Protein 4QFT (pdb70)

Nearest PDB structures (foldseek):
  4qft-assembly1_A  TM=1.006E+00  e=2.195E-35  Homo sapiens
  4d10-assembly1_N  TM=9.618E-01  e=7.820E-30  Homo sapiens
  4wsn-assembly2_N  TM=9.594E-01  e=2.554E-29  Homo sapiens
  4r14-assembly1_B  TM=7.679E-01  e=9.050E-25  Homo sapiens
  6yam-assembly1_q  TM=8.499E-01  e=1.300E-12  Oryctolagus cuniculus

Sequence (171 aa):
SVSVALHPLVIILNIISDHWIRRMMRSQEGRPVQVIIGALIGKQEGRNIEVMNSFELLSHTVEEKIIIDKEYYYTKEEEQFKQVFKELEFFLGWYTTGGPPDPSDIHVHKQVCEIIEESPLFLKLNPMTKHTDLLPPVSSVFESVIDIINGEATMLFAELTYTLATEEAERIGVDHHVARMTA

CATH classification: 3.40.140.10

Secondary structure (DSSP, 8-state):
--EEEE-HHHHHHHHHHHHHHHHHHTS----EEEEEEEEETTEEEEEEEEE--EEEETTEEEE-HHHHHHHHHHHHHH-TT-EEEEEEEESSS--HHHHHHHHHHTTTSSS-EEEEE-TT-SS-S--EEEEEEEEEESSSSEEEEEEEE--EEPP--TTS--HHHHHHHH-

InterPro domains:
  IPR000555 JAB1/MPN/MOV34 metalloenzyme domain [PF01398] (39-147)
  IPR000555 JAB1/MPN/MOV34 metalloenzyme domain [SM00232] (40-173)
  IPR024969 EIF3F/CSN6-like, C-terminal [PF13012] (194-307)
  IPR033859 COP9 signalosome subunit 6 [cd08063] (39-321)
  IPR037518 MPN domain [PS50249] (41-174)

GO terms:
  GO:0008180 COP9 signalosome (C, IDA)
  GO:0000338 protein deneddylation (P, IDA)
  GO:0005634 nucleus (C, EXP)
  GO:0005737 cytoplasm (C, EXP)
  GO:0005515 protein binding (F, IPI)
  GO:0005654 nucleoplasm (C, TAS)
  GO:0005829 cytosol (C, TAS)
  GO:0005654 nucleoplasm (C, IDA)
  GO:0005634 nucleus (C, IDA)
  GO:0005737 cytoplasm (C, IDA)

Organism: Homo sapiens (NCBI:txid9606)

Radius of gyration: 16.48 Å; Cα contacts (8 Å, |Δi|>4): 295; chains: 1; bounding box: 39×43×45 Å

B-factor: mean 26.68, std 13.77, range [12.11, 99.96]

Foldseek 3Di:
DAAEAEAPQALVAQLVQQVVVCVVVVHGDKFKWWWKFDDDDRYTYTYHIDGFDWDQDPNATGTDVVRVVVVVVVVCVPVVHMDTAAMEMEDDDDDVSNVVHRVVVCVVPPFHKYKYAYNPDDDDPGRIWIWTWDFDDDPHDTDIDTDTDDYHHDDDDPPDCGDVNVVVPPD

Solvent-accessible surface area: 10711 Å² total; per-residue (Å²): 95,35,68,5,24,0,12,19,71,0,20,94,40,0,42,67,27,12,65,152,49,95,86,128,78,70,145,86,23,79,4,9,0,0,0,5,0,78,83,117,67,163,72,13,61,0,41,33,10,18,79,15,80,39,88,98,80,153,156,109,32,63,3,28,51,135,77,0,108,80,49,34,112,118,33,83,122,106,94,173,135,28,72,18,7,0,0,2,0,7,26,32,114,43,58,114,47,2,26,59,0,0,104,22,1,48,130,38,28,148,104,2,4,0,0,10,7,47,34,120,35,198,147,68,142,69,38,8,34,0,14,40,32,54,97,66,124,157,143,70,127,48,68,28,82,35,36,117,23,122,48,86,98,14,133,55,139,97,150,110,129,17,60,106,72,78,59,153,154,108,129

Structure (mmCIF, N/CA/C/O backbone):
data_4QFT
#
_entry.id   4QFT
#
_cell.length_a   96.838
_cell.length_b   96.838
_cell.length_c   48.333
_cell.angle_alpha   90.00
_cell.angle_beta   90.00
_cell.angle_gamma   120.00
#
_symmetry.space_group_name_H-M   'P 31 2 1'
#
loop_
_entity.id
_entity.type
_entity.pdbx_description
1 polymer 'COP9 signalosome complex subunit 6'
2 water water
#
loop_
_atom_site.group_PDB
_atom_site.id
_atom_site.type_symbol
_atom_site.label_atom_id
_atom_site.label_alt_id
_atom_site.label_comp_id
_atom_site.label_asym_id
_atom_site.label_entity_id
_atom_site.label_seq_id
_atom_site.pdbx_PDB_ins_code
_atom_site.Cartn_x
_atom_site.Cartn_y
_atom_site.Cartn_z
_atom_site.occupancy
_atom_site.B_iso_or_equiv
_atom_site.auth_seq_id
_atom_site.auth_comp_id
_atom_site.auth_asym_id
_atom_site.auth_atom_id
_atom_site.pdbx_PDB_model_num
ATOM 1 N N . SER A 1 13 ? -7.537 57.279 0.656 1.00 65.93 38 SER A N 1
ATOM 2 C CA . SER A 1 13 ? -6.230 57.462 -0.034 1.00 66.25 38 SER A CA 1
ATOM 3 C C . SER A 1 13 ? -6.410 58.011 -1.450 1.00 61.13 38 SER A C 1
ATOM 4 O O . SER A 1 13 ? -7.001 57.368 -2.325 1.00 66.89 38 SER A O 1
ATOM 7 N N . VAL A 1 14 ? -5.898 59.216 -1.648 1.00 54.96 39 VAL A N 1
ATOM 8 C CA . VAL A 1 14 ? -5.910 59.889 -2.938 1.00 46.16 39 VAL A CA 1
ATOM 9 C C . VAL A 1 14 ? -4.571 60.605 -3.105 1.00 40.72 39 VAL A C 1
ATOM 10 O O . VAL A 1 14 ? -3.869 60.829 -2.117 1.00 43.12 39 VAL A O 1
ATOM 14 N N . SER A 1 15 ? -4.208 60.926 -4.347 1.00 37.66 40 SER A N 1
ATOM 15 C CA . SER A 1 15 ? -3.085 61.826 -4.621 1.00 32.49 40 SER A CA 1
ATOM 16 C C . SER A 1 15 ? -3.643 63.204 -4.894 1.00 26.42 40 SER A C 1
ATOM 17 O O . SER A 1 15 ? -4.688 63.336 -5.535 1.00 32.15 40 SER A O 1
ATOM 20 N N . VAL A 1 16 ? -2.960 64.229 -4.401 1.00 21.65 41 VAL A N 1
ATOM 21 C CA . VAL A 1 16 ? -3.456 65.584 -4.527 1.00 18.47 41 VAL A CA 1
ATOM 22 C C . VAL A 1 16 ? -2.401 66.489 -5.148 1.00 20.95 41 VAL A C 1
ATOM 23 O O . VAL A 1 16 ? -1.274 66.579 -4.639 1.00 22.71 41 VAL A O 1
ATOM 27 N N . ALA A 1 17 ? -2.770 67.148 -6.250 1.00 18.64 42 ALA A N 1
ATOM 28 C CA . ALA A 1 17 ? -1.939 68.191 -6.846 1.00 18.92 42 ALA A CA 1
ATOM 29 C C . ALA A 1 17 ? -2.654 69.517 -6.674 1.00 16.92 42 ALA A C 1
ATOM 30 O O . ALA A 1 17 ? -3.841 69.615 -6.970 1.00 23.07 42 ALA A O 1
ATOM 32 N N . LEU A 1 18 ? -1.927 70.514 -6.179 1.00 17.33 43 LEU A N 1
ATOM 33 C CA . LEU A 1 18 ? -2.461 71.860 -5.920 1.00 15.99 43 LEU A CA 1
ATOM 34 C C . LEU A 1 18 ? -1.889 72.879 -6.882 1.00 16.92 43 LEU A C 1
ATOM 35 O O . LEU A 1 18 ? -0.661 73.017 -7.008 1.00 19.52 43 LEU A O 1
ATOM 40 N N . HIS A 1 19 ? -2.775 73.598 -7.559 1.00 16.58 44 HIS A N 1
ATOM 41 C CA . HIS A 1 19 ? -2.339 74.734 -8.365 1.00 17.17 44 HIS A CA 1
ATOM 42 C C . HIS A 1 19 ? -2.044 75.924 -7.464 1.00 17.98 44 HIS A C 1
ATOM 43 O O . HIS A 1 19 ? -2.778 76.171 -6.501 1.00 18.03 44 HIS A O 1
ATOM 50 N N . PRO A 1 20 ? -0.967 76.669 -7.776 1.00 19.22 45 PRO A N 1
ATOM 51 C CA . PRO A 1 20 ? -0.559 77.861 -7.024 1.00 20.38 45 PRO A CA 1
ATOM 52 C C . PRO A 1 20 ? -1.704 78.849 -6.793 1.00 17.53 45 PRO A C 1
ATOM 53 O O . PRO A 1 20 ? -1.806 79.431 -5.719 1.00 18.13 45 PRO A O 1
ATOM 57 N N . LEU A 1 21 ? -2.569 79.008 -7.789 1.00 17.73 46 LEU A N 1
ATOM 58 C CA . LEU A 1 21 ? -3.685 79.941 -7.693 1.00 17.39 46 LEU A CA 1
ATOM 59 C C . LEU A 1 21 ? -4.544 79.678 -6.460 1.00 17.79 46 LEU A C 1
ATOM 60 O O . LEU A 1 21 ? -5.029 80.623 -5.835 1.00 18.65 46 LEU A O 1
ATOM 65 N N . VAL A 1 22 ? -4.736 78.404 -6.115 1.00 16.01 47 VAL A N 1
ATOM 66 C CA . VAL A 1 22 ? -5.530 78.047 -4.927 1.00 16.85 47 VAL A CA 1
ATOM 67 C C . VAL A 1 22 ? -4.940 78.649 -3.653 1.00 15.61 47 VAL A C 1
ATOM 68 O O . VAL A 1 22 ? -5.659 79.246 -2.838 1.00 16.07 47 VAL A O 1
ATOM 72 N N A ILE A 1 23 ? -3.627 78.489 -3.491 0.20 16.33 48 ILE A N 1
ATOM 73 N N B ILE A 1 23 ? -3.639 78.486 -3.472 0.80 15.89 48 ILE A N 1
ATOM 74 C CA A ILE A 1 23 ? -2.895 79.010 -2.335 0.20 17.49 48 ILE A CA 1
ATOM 75 C CA B ILE A 1 23 ? -2.972 79.018 -2.287 0.80 17.18 48 ILE A CA 1
ATOM 76 C C A ILE A 1 23 ? -2.981 80.528 -2.247 0.20 16.82 48 ILE A C 1
ATOM 77 C C B ILE A 1 23 ? -3.073 80.545 -2.251 0.80 16.44 48 ILE A C 1
ATOM 78 O O A ILE A 1 23 ? -3.225 81.087 -1.171 0.20 17.39 48 ILE A O 1
ATOM 79 O O B ILE A 1 23 ? -3.446 81.132 -1.212 0.80 15.29 48 ILE A O 1
ATOM 88 N N . LEU A 1 24 ? -2.782 81.182 -3.388 1.00 16.62 49 LEU A N 1
ATOM 89 C CA . LEU A 1 24 ? -2.863 82.649 -3.490 1.00 15.94 49 LEU A CA 1
ATOM 90 C C . LEU A 1 24 ? -4.263 83.165 -3.187 1.00 14.97 49 LEU A C 1
ATOM 91 O O . LEU A 1 24 ? -4.402 84.177 -2.494 1.00 15.89 49 LEU A O 1
ATOM 96 N N . ASN A 1 25 ? -5.283 82.481 -3.722 1.00 16.68 50 ASN A N 1
ATOM 97 C CA . ASN A 1 25 ? -6.686 82.857 -3.502 1.00 15.68 50 ASN A CA 1
ATOM 98 C C . ASN A 1 25 ? -7.074 82.813 -2.048 1.00 16.05 50 ASN A C 1
ATOM 99 O O . ASN A 1 25 ? -7.753 83.722 -1.558 1.00 16.28 50 ASN A O 1
ATOM 104 N N A ILE A 1 26 ? -6.677 81.729 -1.370 0.12 15.87 51 ILE A N 1
ATOM 105 N N B ILE A 1 26 ? -6.685 81.743 -1.360 0.88 16.77 51 ILE A N 1
ATOM 106 C CA A ILE A 1 26 ? -6.976 81.515 0.049 0.12 16.09 51 ILE A CA 1
ATOM 107 C CA B ILE A 1 26 ? -7.056 81.586 0.033 0.88 15.97 51 ILE A CA 1
ATOM 108 C C A ILE A 1 26 ? -6.391 82.633 0.886 0.12 15.06 51 ILE A C 1
ATOM 109 C C B ILE A 1 26 ? -6.396 82.651 0.898 0.88 14.51 51 ILE A C 1
ATOM 110 O O A ILE A 1 26 ? -7.083 83.228 1.716 0.12 15.47 51 ILE A O 1
ATOM 111 O O B ILE A 1 26 ? -7.055 83.250 1.757 0.88 16.02 51 ILE A O 1
ATOM 120 N N . SER A 1 27 ? -5.107 82.902 0.662 1.00 14.74 52 SER A N 1
ATOM 121 C CA . SER A 1 27 ? -4.402 83.946 1.399 1.00 15.39 52 SER A CA 1
ATOM 122 C C . SER A 1 27 ? -5.032 85.304 1.086 1.00 15.86 52 SER A C 1
ATOM 123 O O . SER A 1 27 ? -5.231 86.124 1.985 1.00 16.20 52 SER A O 1
ATOM 126 N N . ASP A 1 28 ? -5.378 85.520 -0.185 1.00 15.79 53 ASP A N 1
ATOM 127 C CA . ASP A 1 28 ? -6.056 86.755 -0.589 1.00 15.00 53 ASP A CA 1
ATOM 128 C C . ASP A 1 28 ? -7.364 86.948 0.173 1.00 14.74 53 ASP A C 1
ATOM 129 O O . ASP A 1 28 ? -7.634 88.037 0.681 1.00 15.11 53 ASP A O 1
ATOM 134 N N . HIS A 1 29 ? -8.175 85.895 0.245 1.00 15.62 54 HIS A N 1
ATOM 135 C CA . HIS A 1 29 ? -9.433 85.939 1.000 1.00 15.26 54 HIS A CA 1
ATOM 136 C C . HIS A 1 29 ? -9.169 86.392 2.453 1.00 15.24 54 HIS A C 1
ATOM 137 O O . HIS A 1 29 ? -9.821 87.307 2.967 1.00 14.63 54 HIS A O 1
ATOM 144 N N . TRP A 1 30 ? -8.194 85.767 3.097 1.00 14.38 55 TRP A N 1
ATOM 145 C CA . TRP A 1 30 ? -7.832 86.124 4.479 1.00 14.85 55 TRP A CA 1
ATOM 146 C C . TRP A 1 30 ? -7.330 87.572 4.626 1.00 15.53 55 TRP A C 1
ATOM 147 O O . TRP A 1 30 ? -7.741 88.301 5.550 1.00 15.42 55 TRP A O 1
ATOM 158 N N . ILE A 1 31 ? -6.450 87.992 3.722 1.00 15.59 56 ILE A N 1
ATOM 159 C CA . ILE A 1 31 ? -5.923 89.369 3.726 1.00 15.93 56 ILE A CA 1
ATOM 160 C C . ILE A 1 31 ? -7.052 90.396 3.569 1.00 15.50 56 ILE A C 1
ATOM 161 O O . ILE A 1 31 ? -7.105 91.398 4.299 1.00 17.19 56 ILE A O 1
ATOM 166 N N A ARG A 1 32 ? -7.971 90.134 2.643 0.56 15.35 57 ARG A N 1
ATOM 167 N N B ARG A 1 32 ? -7.946 90.146 2.616 0.44 16.97 57 ARG A N 1
ATOM 168 C CA A ARG A 1 32 ? -9.073 91.063 2.371 0.56 15.12 57 ARG A CA 1
ATOM 169 C CA B ARG A 1 32 ? -9.048 91.063 2.332 0.44 18.49 57 ARG A CA 1
ATOM 170 C C A ARG A 1 32 ? -10.053 91.135 3.533 0.56 13.93 57 ARG A C 1
ATOM 171 C C B ARG A 1 32 ? -9.985 91.180 3.528 0.44 17.26 57 ARG A C 1
ATOM 172 O O A ARG A 1 32 ? -10.584 92.207 3.847 0.56 16.45 57 ARG A O 1
ATOM 173 O O B ARG A 1 32 ? -10.375 92.282 3.919 0.44 20.45 57 ARG A O 1
ATOM 188 N N A MET A 1 33 ? -10.300 89.996 4.172 0.56 13.31 58 MET A N 1
ATOM 189 N N B MET A 1 33 ? -10.335 90.046 4.121 0.44 15.74 58 MET A N 1
ATOM 190 C CA A MET A 1 33 ? -11.205 89.978 5.315 0.56 14.46 58 MET A CA 1
ATOM 191 C CA B MET A 1 33 ? -11.226 90.066 5.277 0.44 15.36 58 MET A CA 1
ATOM 192 C C A MET A 1 33 ? -10.580 90.663 6.525 0.56 14.71 58 MET A C 1
ATOM 193 C C B MET A 1 33 ? -10.575 90.708 6.505 0.44 15.00 58 MET A C 1
ATOM 194 O O A MET A 1 33 ? -11.266 91.354 7.271 0.56 15.50 58 MET A O 1
ATOM 195 O O B MET A 1 33 ? -11.244 91.418 7.252 0.44 15.06 58 MET A O 1
ATOM 204 N N . ARG A 1 34 ? -9.276 90.473 6.708 1.00 14.79 59 ARG A N 1
ATOM 205 C CA . ARG A 1 34 ? -8.550 91.126 7.810 1.00 12.91 59 ARG A CA 1
ATOM 206 C C . ARG A 1 34 ? -8.592 92.655 7.661 1.00 15.54 59 ARG A C 1
ATOM 207 O O . ARG A 1 34 ? -8.787 93.383 8.647 1.00 16.00 59 ARG A O 1
ATOM 215 N N . SER A 1 35 ? -8.410 93.124 6.427 1.00 14.75 60 SER A N 1
ATOM 216 C CA . SER A 1 35 ? -8.538 94.549 6.113 1.00 16.49 60 SER A CA 1
ATOM 217 C C . SER A 1 35 ? -9.956 95.048 6.404 1.00 16.78 60 SER A C 1
ATOM 218 O O . SER A 1 35 ? -10.141 96.087 7.052 1.00 17.58 60 SER A O 1
ATOM 221 N N . GLN A 1 36 ? -10.952 94.303 5.923 1.00 16.19 61 GLN A N 1
ATOM 222 C CA . GLN A 1 36 ? -12.358 94.677 6.107 1.00 17.45 61 GLN A CA 1
ATOM 223 C C . GLN A 1 36 ? -12.770 94.754 7.581 1.00 17.68 61 GLN A C 1
ATOM 224 O O . GLN A 1 36 ? -13.413 95.732 8.014 1.00 18.48 61 GLN A O 1
ATOM 230 N N . GLU A 1 37 ? -12.395 93.730 8.347 1.00 16.92 62 GLU A N 1
ATOM 231 C CA . GLU A 1 37 ? -12.797 93.611 9.750 1.00 16.84 62 GLU A CA 1
ATOM 232 C C . GLU A 1 37 ? -11.871 94.330 10.731 1.00 17.80 62 GLU A C 1
ATOM 233 O O . GLU A 1 37 ? -12.230 94.528 11.896 1.00 19.53 62 GLU A O 1
ATOM 239 N N . GLY A 1 38 ? -10.690 94.729 10.264 1.00 17.54 63 GLY A N 1
ATOM 240 C CA . GLY A 1 38 ? -9.721 95.423 11.126 1.00 18.34 63 GLY A CA 1
ATOM 241 C C . GLY A 1 38 ? -9.064 94.490 12.134 1.00 15.84 63 GLY A C 1
ATOM 242 O O . GLY A 1 38 ? -8.511 94.931 13.132 1.00 17.19 63 GLY A O 1
ATOM 243 N N . ARG A 1 39 ? -9.139 93.190 11.860 1.00 15.13 64 ARG A N 1
ATOM 244 C CA . ARG A 1 39 ? -8.613 92.148 12.737 1.00 14.31 64 ARG A CA 1
ATOM 245 C C . ARG A 1 39 ? -8.555 90.850 11.931 1.00 15.72 64 ARG A C 1
ATOM 246 O O . ARG A 1 39 ? -9.314 90.686 10.965 1.00 14.31 64 ARG A O 1
ATOM 254 N N . PRO A 1 40 ? -7.659 89.918 12.312 1.00 16.53 65 PRO A N 1
ATOM 255 C CA . PRO A 1 40 ? -7.606 88.655 11.577 1.00 16.81 65 PRO A CA 1
ATOM 256 C C . PRO A 1 40 ? -8.841 87.818 11.893 1.00 16.71 65 PRO A C 1
ATOM 257 O O . PRO A 1 40 ? -9.195 87.668 13.060 1.00 16.95 65 PRO A O 1
ATOM 261 N N . VAL A 1 41 ? -9.508 87.319 10.857 1.00 14.96 66 VAL A N 1
ATOM 262 C CA . VAL A 1 41 ? -10.656 86.453 11.032 1.00 16.86 66 VAL A CA 1
ATOM 263 C C . VAL A 1 41 ? -10.510 85.186 10.219 1.00 14.89 66 VAL A C 1
ATOM 264 O O . VAL A 1 41 ? -9.833 85.162 9.190 1.00 15.48 66 VAL A O 1
ATOM 268 N N . GLN A 1 42 ? -11.163 84.127 10.681 1.00 15.85 67 GLN A N 1
ATOM 269 C CA . GLN A 1 42 ? -11.184 82.872 9.936 1.00 14.04 67 GLN A CA 1
ATOM 270 C C . GLN A 1 42 ? -12.011 83.059 8.653 1.00 15.16 67 GLN A C 1
ATOM 271 O O . GLN A 1 42 ? -13.093 83.656 8.677 1.00 15.47 67 GLN A O 1
ATOM 277 N N . VAL A 1 43 ? -11.493 82.551 7.543 1.00 13.14 68 VAL A N 1
ATOM 278 C CA . VAL A 1 43 ? -12.212 82.601 6.269 1.00 13.97 68 VAL A CA 1
ATOM 279 C C . VAL A 1 43 ? -12.456 81.190 5.758 1.00 13.56 68 VAL A C 1
ATOM 280 O O . VAL A 1 43 ? -11.664 80.278 6.039 1.00 14.05 68 VAL A O 1
ATOM 284 N N A ILE A 1 44 ? -13.564 81.010 5.037 0.06 13.97 69 ILE A N 1
ATOM 285 N N B ILE A 1 44 ? -13.532 81.013 4.996 0.94 13.40 69 ILE A N 1
ATOM 286 C CA A ILE A 1 44 ? -13.993 79.703 4.532 0.06 14.37 69 ILE A CA 1
ATOM 287 C CA B ILE A 1 44 ? -13.945 79.687 4.530 0.94 12.79 69 ILE A CA 1
ATOM 288 C C A ILE A 1 44 ? -14.274 79.788 3.035 0.06 14.27 69 ILE A C 1
ATOM 289 C C B ILE A 1 44 ? -14.329 79.755 3.052 0.94 14.20 69 ILE A C 1
ATOM 290 O O A ILE A 1 44 ? -14.737 80.823 2.553 0.06 14.26 69 ILE A O 1
ATOM 291 O O B ILE A 1 44 ? -14.930 80.730 2.610 0.94 13.52 69 ILE A O 1
ATOM 300 N N . GLY A 1 45 ? -14.010 78.707 2.299 1.00 14.00 70 GLY A N 1
ATOM 301 C CA . GLY A 1 45 ? -14.401 78.652 0.890 1.00 14.30 70 GLY A CA 1
ATOM 302 C C . GLY A 1 45 ? -14.379 77.270 0.296 1.00 14.22 70 GLY A C 1
ATOM 303 O O . GLY A 1 45 ? -14.136 76.290 1.007 1.00 13.82 70 GLY A O 1
ATOM 304 N N . ALA A 1 46 ? -14.616 77.212 -1.017 1.00 13.70 71 ALA A N 1
ATOM 305 C CA . ALA A 1 46 ? -14.751 75.971 -1.744 1.00 13.16 71 ALA A CA 1
ATOM 306 C C . ALA A 1 46 ? -13.486 75.696 -2.537 1.00 12.28 71 ALA A C 1
ATOM 307 O O . ALA A 1 46 ? -12.822 76.628 -2.982 1.00 14.40 71 ALA A O 1
ATOM 309 N N . LEU A 1 47 ? -13.168 74.417 -2.714 1.00 12.58 72 LEU A N 1
ATOM 310 C CA . LEU A 1 47 ? -12.085 73.985 -3.606 1.00 12.75 72 LEU A CA 1
ATOM 311 C C . LEU A 1 47 ? -12.687 73.393 -4.856 1.00 14.92 72 LEU A C 1
ATOM 312 O O . LEU A 1 47 ? -13.651 72.618 -4.770 1.00 15.83 72 LEU A O 1
ATOM 317 N N . ILE A 1 48 ? -12.106 73.741 -6.007 1.00 14.86 73 ILE A N 1
ATOM 318 C CA . ILE A 1 48 ? -12.651 73.371 -7.314 1.00 14.43 73 ILE A CA 1
ATOM 319 C C . ILE A 1 48 ? -11.554 72.726 -8.141 1.00 13.87 73 ILE A C 1
ATOM 320 O O . ILE A 1 48 ? -10.391 73.141 -8.076 1.00 15.53 73 ILE A O 1
ATOM 325 N N . GLY A 1 49 ? -11.917 71.720 -8.928 1.00 14.40 74 GLY A N 1
ATOM 326 C CA . GLY A 1 49 ? -10.962 71.109 -9.842 1.00 14.90 74 GLY A CA 1
ATOM 327 C C . GLY A 1 49 ? -11.485 69.871 -10.530 1.00 14.54 74 GLY A C 1
ATOM 328 O O . GLY A 1 49 ? -12.643 69.820 -10.944 1.00 15.85 74 GLY A O 1
ATOM 329 N N . LYS A 1 50 ? -10.609 68.882 -10.685 1.00 15.31 75 LYS A N 1
ATOM 330 C CA . LYS A 1 50 ? -10.956 67.647 -11.374 1.00 17.07 75 LYS A CA 1
ATOM 331 C C . LYS A 1 50 ? -10.407 66.475 -10.590 1.00 18.74 75 LYS A C 1
ATOM 332 O O . LYS A 1 50 ? -9.379 66.583 -9.925 1.00 22.24 75 LYS A O 1
ATOM 338 N N . GLN A 1 51 ? -11.106 65.356 -10.672 1.00 21.32 76 GLN A N 1
ATOM 339 C CA . GLN A 1 51 ? -10.617 64.114 -10.122 1.00 23.97 76 GLN A CA 1
ATOM 340 C C . GLN A 1 51 ? -10.730 63.048 -11.200 1.00 29.22 76 GLN A C 1
ATOM 341 O O . GLN A 1 51 ? -11.760 62.938 -11.861 1.00 31.84 76 GLN A O 1
ATOM 347 N N . GLU A 1 52 ? -9.647 62.305 -11.403 1.00 29.13 77 GLU A N 1
ATOM 348 C CA . GLU A 1 52 ? -9.649 61.140 -12.279 1.00 36.59 77 GLU A CA 1
ATOM 349 C C . GLU A 1 52 ? -8.987 60.002 -11.526 1.00 38.72 77 GLU A C 1
ATOM 350 O O . GLU A 1 52 ? -7.830 60.109 -11.115 1.00 37.11 77 GLU A O 1
ATOM 356 N N . GLY A 1 53 ? -9.744 58.929 -11.317 1.00 39.48 78 GLY A N 1
ATOM 357 C CA . GLY A 1 53 ? -9.339 57.856 -10.414 1.00 39.42 78 GLY A CA 1
ATOM 358 C C . GLY A 1 53 ? -9.088 58.425 -9.031 1.00 38.80 78 GLY A C 1
ATOM 359 O O . GLY A 1 53 ? -9.883 59.217 -8.523 1.00 39.29 78 GLY A O 1
ATOM 360 N N . ARG A 1 54 ? -7.963 58.043 -8.439 1.00 39.37 79 ARG A N 1
ATOM 361 C CA . ARG A 1 54 ? -7.584 58.510 -7.111 1.00 41.93 79 ARG A CA 1
ATOM 362 C C . ARG A 1 54 ? -6.818 59.835 -7.156 1.00 36.87 79 ARG A C 1
ATOM 363 O O . ARG A 1 54 ? -6.388 60.339 -6.124 1.00 33.84 79 ARG A O 1
ATOM 371 N N . ASN A 1 55 ? -6.664 60.403 -8.350 1.00 32.44 80 ASN A N 1
ATOM 372 C CA . ASN A 1 55 ? -5.881 61.622 -8.528 1.00 28.12 80 ASN A CA 1
ATOM 373 C C . ASN A 1 55 ? -6.750 62.860 -8.568 1.00 23.71 80 ASN A C 1
ATOM 374 O O . ASN A 1 55 ? -7.612 62.999 -9.437 1.00 28.45 80 ASN A O 1
ATOM 379 N N . ILE A 1 56 ? -6.502 63.757 -7.615 1.00 20.21 81 ILE A N 1
ATOM 380 C CA . ILE A 1 56 ? -7.246 64.998 -7.483 1.00 18.99 81 ILE A CA 1
ATOM 381 C C . ILE A 1 56 ? -6.358 66.171 -7.867 1.00 19.17 81 ILE A C 1
ATOM 382 O O . ILE A 1 56 ? -5.246 66.322 -7.344 1.00 21.33 81 ILE A O 1
ATOM 387 N N . GLU A 1 57 ? -6.855 66.990 -8.788 1.00 16.66 82 GLU A N 1
ATOM 388 C CA . GLU A 1 57 ? -6.162 68.205 -9.201 1.00 16.61 82 GLU A CA 1
ATOM 389 C C . GLU A 1 57 ? -6.985 69.398 -8.748 1.00 14.68 82 GLU A C 1
ATOM 390 O O . GLU A 1 57 ? -8.069 69.641 -9.282 1.00 14.62 82 GLU A O 1
ATOM 396 N N . VAL A 1 58 ? -6.478 70.130 -7.755 1.00 12.89 83 VAL A N 1
ATOM 397 C CA . VAL A 1 58 ? -7.186 71.287 -7.202 1.00 13.19 83 VAL A CA 1
ATOM 398 C C . VAL A 1 58 ? -6.746 72.536 -7.974 1.00 14.26 83 VAL A C 1
ATOM 399 O O . VAL A 1 58 ? -5.585 72.951 -7.898 1.00 14.69 83 VAL A O 1
ATOM 403 N N . MET A 1 59 ? -7.686 73.123 -8.709 1.00 13.68 84 MET A N 1
ATOM 404 C CA . MET A 1 59 ? -7.378 74.159 -9.700 1.00 15.27 84 MET A CA 1
ATOM 405 C C . MET A 1 59 ? -7.732 75.567 -9.243 1.00 16.33 84 MET A C 1
ATOM 406 O O . MET A 1 59 ? -7.060 76.523 -9.597 1.00 18.04 84 MET A O 1
ATOM 411 N N . ASN A 1 60 ? -8.801 75.703 -8.473 1.00 15.84 85 ASN A N 1
ATOM 412 C CA . ASN A 1 60 ? -9.259 77.039 -8.106 1.00 17.36 85 ASN A CA 1
ATOM 413 C C . ASN A 1 60 ? -10.014 76.975 -6.798 1.00 15.43 85 ASN A C 1
ATOM 414 O O . ASN A 1 60 ? -10.229 75.894 -6.240 1.00 15.45 85 ASN A O 1
ATOM 419 N N . SER A 1 61 ? -10.405 78.138 -6.299 1.00 17.54 86 SER A N 1
ATOM 420 C CA . SER A 1 61 ? -11.205 78.207 -5.095 1.00 17.15 86 SER A CA 1
ATOM 421 C C . SER A 1 61 ? -12.121 79.391 -5.213 1.00 16.98 86 SER A C 1
ATOM 422 O O . SER A 1 61 ? -11.890 80.277 -6.037 1.00 15.74 86 SER A O 1
ATOM 425 N N . PHE A 1 62 ? -13.156 79.412 -4.385 1.00 16.51 87 PHE A N 1
ATOM 426 C CA . PHE A 1 62 ? -13.909 80.642 -4.201 1.00 16.86 87 PHE A CA 1
ATOM 427 C C . PHE A 1 62 ? -14.449 80.768 -2.790 1.00 15.81 87 PHE A C 1
ATOM 428 O O . PHE A 1 62 ? -14.618 79.770 -2.081 1.00 15.57 87 PHE A O 1
ATOM 436 N N . GLU A 1 63 ? -14.665 82.012 -2.385 1.00 15.45 88 GLU A N 1
ATOM 437 C CA . GLU A 1 63 ? -15.138 82.359 -1.045 1.00 14.71 88 GLU A CA 1
ATOM 438 C C . GLU A 1 63 ? -16.534 81.814 -0.802 1.00 15.79 88 GLU A C 1
ATOM 439 O O . GLU A 1 63 ? -17.347 81.770 -1.728 1.00 16.84 88 GLU A O 1
ATOM 445 N N . LEU A 1 64 ? -16.801 81.398 0.435 1.00 15.50 89 LEU A N 1
ATOM 446 C CA . LEU A 1 64 ? -18.157 81.020 0.839 1.00 15.09 89 LEU A CA 1
ATOM 447 C C . LEU A 1 64 ? -18.629 81.854 2.010 1.00 15.47 89 LEU A C 1
ATOM 448 O O . LEU A 1 64 ? -17.836 82.290 2.849 1.00 18.03 89 LEU A O 1
ATOM 453 N N . LEU A 1 65 ? -19.936 82.073 2.050 1.00 15.23 90 LEU A N 1
ATOM 454 C CA . LEU A 1 65 ? -20.585 82.753 3.156 1.00 14.66 90 LEU A CA 1
ATOM 455 C C . LEU A 1 65 ? -20.923 81.747 4.258 1.00 15.48 90 LEU A C 1
ATOM 456 O O . LEU A 1 65 ? -21.401 80.644 3.980 1.00 17.23 90 LEU A O 1
ATOM 461 N N . SER A 1 66 ? -20.667 82.131 5.505 1.00 16.61 91 SER A N 1
ATOM 462 C CA . SER A 1 66 ? -21.134 81.350 6.644 1.00 16.28 91 SER A CA 1
ATOM 463 C C . SER A 1 66 ? -21.879 82.241 7.638 1.00 17.16 91 SER A C 1
ATOM 464 O O . SER A 1 66 ? -21.809 83.477 7.559 1.00 19.45 91 SER A O 1
ATOM 467 N N . HIS A 1 67 ? -22.607 81.606 8.552 1.00 16.30 92 HIS A N 1
ATOM 468 C CA . HIS A 1 67 ? -23.244 82.299 9.658 1.00 15.52 92 HIS A CA 1
ATOM 469 C C . HIS A 1 67 ? -22.941 81.579 10.962 1.00 17.78 92 HIS A C 1
ATOM 470 O O . HIS A 1 67 ? -22.766 80.360 10.982 1.00 19.57 92 HIS A O 1
ATOM 477 N N . THR A 1 68 ? -22.856 82.342 12.047 1.00 17.97 93 THR A N 1
ATOM 478 C CA . THR A 1 68 ? -22.614 81.770 13.369 1.00 17.90 93 THR A CA 1
ATOM 479 C C . THR A 1 68 ? -23.965 81.587 14.037 1.00 18.10 93 THR A C 1
ATOM 480 O O . THR A 1 68 ? -24.657 82.564 14.328 1.00 19.61 93 THR A O 1
ATOM 484 N N . VAL A 1 69 ? -24.340 80.331 14.255 1.00 17.42 94 VAL A N 1
ATOM 485 C CA . VAL A 1 69 ? -25.635 79.991 14.836 1.00 18.66 94 VAL A CA 1
ATOM 486 C C . VAL A 1 69 ? -25.378 79.130 16.067 1.00 19.61 94 VAL A C 1
ATOM 487 O O . VAL A 1 69 ? -24.726 78.087 15.971 1.00 17.57 94 VAL A O 1
ATOM 491 N N . GLU A 1 70 ? -25.868 79.586 17.222 1.00 19.24 95 GLU A N 1
ATOM 492 C CA . GLU A 1 70 ? -25.615 78.911 18.505 1.00 22.69 95 GLU A CA 1
ATOM 493 C C . GLU A 1 70 ? -24.107 78.671 18.689 1.00 21.55 95 GLU A C 1
ATOM 494 O O . GLU A 1 70 ? -23.677 77.614 19.155 1.00 21.00 95 GLU A O 1
ATOM 500 N N . GLU A 1 71 ? -23.324 79.670 18.290 1.00 18.59 96 GLU A N 1
ATOM 501 C CA . GLU A 1 71 ? -21.867 79.696 18.436 1.00 18.35 96 GLU A CA 1
ATOM 502 C C . GLU A 1 71 ? -21.130 78.726 17.512 1.00 19.03 96 GLU A C 1
ATOM 503 O O . GLU A 1 71 ? -19.922 78.529 17.654 1.00 24.71 96 GLU A O 1
ATOM 509 N N . LYS A 1 72 ? -21.850 78.155 16.547 1.00 18.31 97 LYS A N 1
ATOM 510 C CA . LYS A 1 72 ? -21.265 77.237 15.562 1.00 19.70 97 LYS A CA 1
ATOM 511 C C . LYS A 1 72 ? -21.286 77.838 14.165 1.00 17.55 97 LYS A C 1
ATOM 512 O O . LYS A 1 72 ? -22.198 78.600 13.822 1.00 19.28 97 LYS A O 1
ATOM 518 N N . ILE A 1 73 ? -20.280 77.487 13.363 1.00 16.94 98 ILE A N 1
ATOM 519 C CA . ILE A 1 73 ? -20.165 77.965 11.991 1.00 17.04 98 ILE A CA 1
ATOM 520 C C . ILE A 1 73 ? -21.064 77.114 11.106 1.00 19.05 98 ILE A C 1
ATOM 521 O O . ILE A 1 73 ? -20.914 75.885 11.055 1.00 19.19 98 ILE A O 1
ATOM 526 N N . ILE A 1 74 ? -21.985 77.776 10.410 1.00 16.89 99 ILE A N 1
ATOM 527 C CA . ILE A 1 74 ? -22.872 77.115 9.454 1.00 16.45 99 ILE A CA 1
ATOM 528 C C . ILE A 1 74 ? -22.631 77.674 8.057 1.00 16.62 99 ILE A C 1
ATOM 529 O O . ILE A 1 74 ? -22.831 78.864 7.823 1.00 16.72 99 ILE A O 1
ATOM 534 N N . ILE A 1 75 ? -22.218 76.809 7.131 1.00 16.62 100 ILE A N 1
ATOM 535 C CA . ILE A 1 75 ? -22.090 77.176 5.716 1.00 17.47 100 ILE A CA 1
ATOM 536 C C . ILE A 1 75 ? -23.464 77.507 5.132 1.00 17.08 100 ILE A C 1
ATOM 537 O O . ILE A 1 75 ? -24.415 76.734 5.285 1.00 18.17 100 ILE A O 1
ATOM 542 N N . ASP A 1 76 ? -23.562 78.653 4.458 1.00 15.28 101 ASP A N 1
ATOM 543 C CA . ASP A 1 76 ? -24.811 79.053 3.827 1.00 15.85 101 ASP A CA 1
ATOM 544 C C . ASP A 1 76 ? -24.984 78.235 2.548 1.00 16.52 101 ASP A C 1
ATOM 545 O O . ASP A 1 76 ? -24.313 78.487 1.540 1.00 15.37 101 ASP A O 1
ATOM 550 N N . LYS A 1 77 ? -25.872 77.241 2.594 1.00 18.13 102 LYS A N 1
ATOM 551 C CA . LYS A 1 77 ? -26.032 76.313 1.471 1.00 20.64 102 LYS A CA 1
ATOM 552 C C . LYS A 1 77 ? -26.617 76.986 0.222 1.00 20.48 102 LYS A C 1
ATOM 553 O O . LYS A 1 77 ? -26.193 76.698 -0.898 1.00 20.58 102 LYS A O 1
ATOM 559 N N . GLU A 1 78 ? -27.579 77.881 0.422 1.00 22.83 103 GLU A N 1
ATOM 560 C CA . GLU A 1 78 ? -28.205 78.609 -0.686 1.00 22.72 103 GLU A CA 1
ATOM 561 C C . GLU A 1 78 ? -27.167 79.465 -1.430 1.00 19.59 103 GLU A C 1
ATOM 562 O O . GLU A 1 78 ? -27.150 79.502 -2.658 1.00 19.59 103 GLU A O 1
ATOM 568 N N . TYR A 1 79 ? -26.284 80.121 -0.679 1.00 17.95 104 TYR A N 1
ATOM 569 C CA . TYR A 1 79 ? -25.191 80.888 -1.261 1.00 15.91 104 TYR A CA 1
ATOM 570 C C . TYR A 1 79 ? -24.279 79.962 -2.080 1.00 16.32 104 TYR A C 1
ATOM 571 O O . TYR A 1 79 ? -23.928 80.265 -3.229 1.00 16.95 104 TYR A O 1
ATOM 580 N N . TYR A 1 80 ? -23.915 78.829 -1.487 1.00 15.44 105 TYR A N 1
ATOM 581 C CA . TYR A 1 80 ? -23.041 77.862 -2.146 1.00 14.64 105 TYR A CA 1
ATOM 582 C C . TYR A 1 80 ? -23.654 77.383 -3.464 1.00 1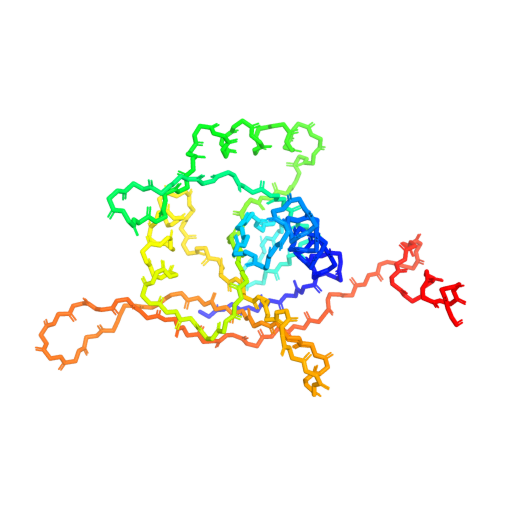5.18 105 TYR A C 1
ATOM 583 O O . TYR A 1 80 ? -22.990 77.369 -4.499 1.00 16.41 105 TYR A O 1
ATOM 592 N N . TYR A 1 81 ? -24.926 76.997 -3.434 1.00 16.75 106 TYR A N 1
ATOM 593 C CA . TYR A 1 81 ? -25.538 76.443 -4.646 1.00 18.58 106 TYR A CA 1
ATOM 594 C C . TYR A 1 81 ? -25.610 77.455 -5.791 1.00 16.18 106 TYR A C 1
ATOM 595 O O . TYR A 1 81 ? -25.369 77.109 -6.937 1.00 18.56 106 TYR A O 1
ATOM 604 N N . THR A 1 82 ? -25.892 78.710 -5.471 1.00 17.11 107 THR A N 1
ATOM 605 C CA . THR A 1 82 ? -25.915 79.756 -6.489 1.00 19.52 107 THR A CA 1
ATOM 606 C C . THR A 1 82 ? -24.507 80.020 -7.020 1.00 18.40 107 THR A C 1
ATOM 607 O O . THR A 1 82 ? -24.317 80.177 -8.222 1.00 18.91 107 THR A O 1
ATOM 611 N N . LYS A 1 83 ? -23.527 80.036 -6.115 1.00 16.20 108 LYS A N 1
ATOM 612 C CA . LYS A 1 83 ? -22.142 80.307 -6.474 1.00 16.17 108 LYS A CA 1
ATOM 613 C C . LYS A 1 83 ? -21.605 79.200 -7.386 1.00 15.90 108 LYS A C 1
ATOM 614 O O . LYS A 1 83 ? -20.985 79.483 -8.425 1.00 17.04 108 LYS A O 1
ATOM 620 N N . GLU A 1 84 ? -21.862 77.950 -7.000 1.00 15.71 109 GLU A N 1
ATOM 621 C CA . GLU A 1 84 ? -21.484 76.773 -7.80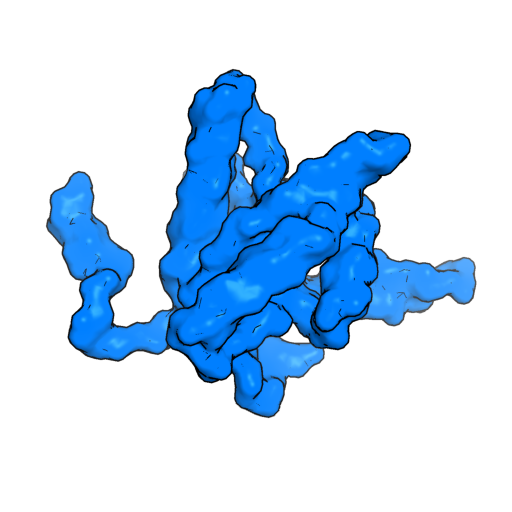2 1.00 18.17 109 GLU A CA 1
ATOM 622 C C . GLU A 1 84 ? -22.120 76.791 -9.179 1.00 18.27 109 GLU A C 1
ATOM 623 O O . GLU A 1 84 ? -21.449 76.500 -10.175 1.00 17.63 109 GLU A O 1
ATOM 629 N N A GLU A 1 85 ? -23.412 77.123 -9.215 0.50 19.07 110 GLU A N 1
ATOM 630 N N B GLU A 1 85 ? -23.410 77.123 -9.239 0.50 19.09 110 GLU A N 1
ATOM 631 C CA A GLU A 1 85 ? -24.200 77.180 -10.444 0.50 19.04 110 GLU A CA 1
ATOM 632 C CA B GLU A 1 85 ? -24.131 77.123 -10.509 0.50 18.97 110 GLU A CA 1
ATOM 633 C C A GLU A 1 85 ? -23.579 78.168 -11.429 0.50 17.91 110 GLU A C 1
ATOM 634 C C B GLU A 1 85 ? -23.551 78.169 -11.458 0.50 17.79 110 GLU A C 1
ATOM 635 O O A GLU A 1 85 ? -23.352 77.837 -12.590 0.50 17.16 110 GLU A O 1
ATOM 636 O O B GLU A 1 85 ? -23.322 77.880 -12.630 0.50 17.29 110 GLU A O 1
ATOM 647 N N . GLN A 1 86 ? -23.286 79.372 -10.949 1.00 16.18 111 GLN A N 1
ATOM 648 C CA . GLN A 1 86 ? -22.666 80.408 -11.793 1.00 15.95 111 GLN A CA 1
ATOM 649 C C . GLN A 1 86 ? -21.271 80.020 -12.271 1.00 16.15 111 GLN A C 1
ATOM 650 O O . GLN A 1 86 ? -20.902 80.279 -13.421 1.00 17.23 111 GLN A O 1
ATOM 656 N N . PHE A 1 87 ? -20.498 79.406 -11.390 1.00 15.73 112 PHE A N 1
ATOM 657 C CA . PHE A 1 87 ? -19.148 78.982 -11.743 1.00 18.39 112 PHE A CA 1
ATOM 658 C C . PHE A 1 87 ? -19.191 77.961 -12.876 1.00 18.74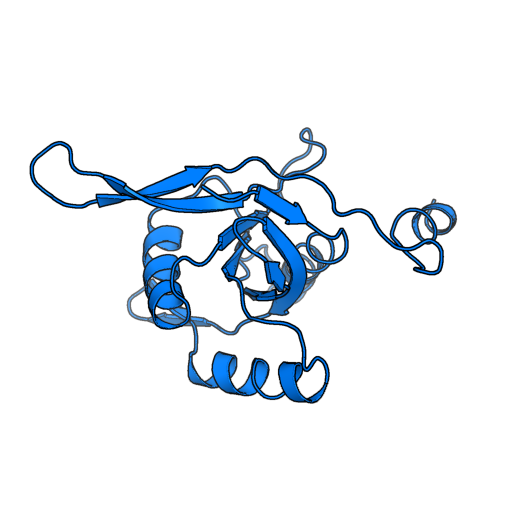 112 PHE A C 1
ATOM 659 O O . PHE A 1 87 ? -18.441 78.068 -13.854 1.00 18.79 112 PHE A O 1
ATOM 667 N N . LYS A 1 88 ? -20.085 76.986 -12.748 1.00 19.02 113 LYS A N 1
ATOM 668 C CA . LYS A 1 88 ? -20.218 75.920 -13.738 1.00 20.34 113 LYS A CA 1
ATOM 669 C C . LYS A 1 88 ? -20.795 76.370 -15.067 1.00 19.69 113 LYS A C 1
ATOM 670 O O . LYS A 1 88 ? -20.611 75.690 -16.075 1.00 22.00 113 LYS A O 1
ATOM 676 N N . GLN A 1 89 ? -21.501 77.499 -15.082 1.00 17.51 114 GLN A N 1
ATOM 677 C CA . GLN A 1 89 ? -21.942 78.081 -16.358 1.00 19.30 114 GLN A CA 1
ATOM 678 C C . GLN A 1 89 ? -20.758 78.463 -17.242 1.00 18.28 114 GLN A C 1
ATOM 679 O O . GLN A 1 89 ? -20.864 78.456 -18.479 1.00 19.45 114 GLN A O 1
ATOM 685 N N . VAL A 1 90 ? -19.645 78.816 -16.604 1.00 16.61 115 VAL A N 1
ATOM 686 C CA . VAL A 1 90 ? -18.417 79.148 -17.325 1.00 16.59 115 VAL A CA 1
ATOM 687 C C . VAL A 1 90 ? -17.511 77.917 -17.427 1.00 17.02 115 VAL A C 1
ATOM 688 O O . VAL A 1 90 ? -17.144 77.489 -18.527 1.00 17.95 115 VAL A O 1
ATOM 692 N N . PHE A 1 91 ? -17.164 77.337 -16.281 1.00 18.33 116 PHE A N 1
ATOM 693 C CA . PHE A 1 91 ? -16.224 76.220 -16.255 1.00 18.22 116 PHE A CA 1
ATOM 694 C C . PHE A 1 91 ? -16.980 74.912 -16.210 1.00 20.53 116 PHE A C 1
ATOM 695 O O . PHE A 1 91 ? -17.235 74.358 -15.138 1.00 21.68 116 PHE A O 1
ATOM 703 N N . LYS A 1 92 ? -17.329 74.426 -17.398 1.00 18.54 117 LYS A N 1
ATOM 704 C CA . LYS A 1 92 ? -18.235 73.292 -17.535 1.00 22.85 117 LYS A CA 1
ATOM 705 C C . LYS A 1 92 ? -17.635 71.965 -17.078 1.00 22.49 117 LYS A C 1
ATOM 706 O O . LYS A 1 92 ? -18.372 71.042 -16.745 1.00 27.38 117 LYS A O 1
ATOM 712 N N . GLU A 1 93 ? -16.308 71.876 -17.047 1.00 20.78 118 GLU A N 1
ATOM 713 C CA . GLU A 1 93 ? -15.631 70.597 -16.812 1.00 24.13 118 GLU A CA 1
ATOM 714 C C . GLU A 1 93 ? -15.052 70.429 -15.401 1.00 21.92 118 GLU A C 1
ATOM 715 O O . GLU A 1 93 ? -14.458 69.392 -15.083 1.00 24.65 118 GLU A O 1
ATOM 721 N N . LEU A 1 94 ? -15.260 71.437 -14.559 1.00 19.47 119 LEU A N 1
ATOM 722 C CA . LEU A 1 94 ? -14.725 71.457 -13.208 1.00 17.51 119 LEU A CA 1
ATOM 723 C C . LEU A 1 94 ? -15.787 71.094 -12.176 1.00 19.27 119 LEU A C 1
ATOM 724 O O . LEU A 1 94 ? -16.989 71.258 -12.413 1.00 22.61 119 LEU A O 1
ATOM 729 N N . GLU A 1 95 ? -15.332 70.580 -11.042 1.00 18.04 120 GLU A N 1
ATOM 730 C CA . GLU A 1 95 ? -16.230 70.095 -9.990 1.00 20.16 120 GLU A CA 1
ATOM 731 C C . GLU A 1 95 ? -15.789 70.575 -8.616 1.00 17.91 120 GLU A C 1
ATOM 732 O O . GLU A 1 95 ? -14.627 70.935 -8.405 1.00 18.87 120 GLU A O 1
ATOM 738 N N A PHE A 1 96 ? -16.750 70.635 -7.697 0.66 18.24 121 PHE A N 1
ATOM 739 N N B PHE A 1 96 ? -16.709 70.522 -7.666 0.34 19.39 121 PHE A N 1
ATOM 740 C CA A PHE A 1 96 ? -16.485 70.946 -6.290 0.66 17.96 121 PHE A CA 1
ATOM 741 C CA B PHE A 1 96 ? -16.410 70.960 -6.315 0.34 19.64 121 PHE A CA 1
ATOM 742 C C A PHE A 1 96 ? -15.750 69.747 -5.703 0.66 16.95 121 PHE A C 1
ATOM 743 C C B PHE A 1 96 ? -15.876 69.820 -5.466 0.34 18.47 121 PHE A C 1
ATOM 744 O O A PHE A 1 96 ? -16.185 68.604 -5.894 0.66 16.23 121 PHE A O 1
ATOM 745 O O B PHE A 1 96 ? -16.546 68.806 -5.262 0.34 20.39 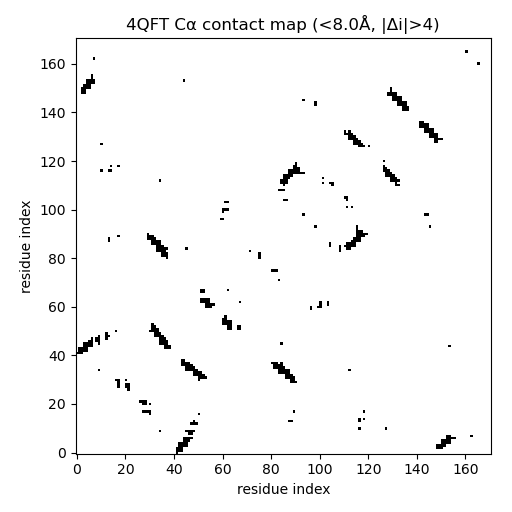121 PHE A O 1
ATOM 760 N N . LEU A 1 97 ? -14.640 70.003 -5.011 1.00 16.24 122 LEU A N 1
ATOM 761 C CA . LEU A 1 97 ? -13.786 68.919 -4.475 1.00 18.28 122 LEU A CA 1
ATOM 762 C C . LEU A 1 97 ? -13.643 68.918 -2.966 1.00 14.60 122 LEU A C 1
ATOM 763 O O . LEU A 1 97 ? -13.201 67.938 -2.383 1.00 17.22 122 LEU A O 1
ATOM 768 N N . GLY A 1 98 ? -13.988 70.028 -2.336 1.00 14.56 123 GLY A N 1
ATOM 769 C CA . GLY A 1 98 ? -13.798 70.154 -0.905 1.00 14.62 123 GLY A CA 1
ATOM 770 C C . GLY A 1 98 ? -13.845 71.601 -0.490 1.00 14.53 123 GLY A C 1
ATOM 771 O O . GLY A 1 98 ? -14.392 72.442 -1.206 1.00 14.62 123 GLY A O 1
ATOM 772 N N . TRP A 1 99 ? -13.254 71.893 0.662 1.00 14.06 124 TRP A N 1
ATOM 773 C CA . TRP A 1 99 ? -13.350 73.216 1.244 1.00 12.82 124 TRP A CA 1
ATOM 774 C C . TRP A 1 99 ? -12.041 73.591 1.920 1.00 13.29 124 TRP A C 1
ATOM 775 O O . TRP A 1 99 ? -11.191 72.731 2.176 1.00 13.49 124 TRP A O 1
ATOM 786 N N . TYR A 1 100 ? -11.884 74.880 2.189 1.00 13.65 125 TYR A N 1
ATOM 787 C CA . TYR A 1 100 ? -10.698 75.368 2.871 1.00 12.11 125 TYR A CA 1
ATOM 788 C C . TYR A 1 100 ? -11.075 76.268 4.003 1.00 12.75 125 TYR A C 1
ATOM 789 O O . TYR A 1 100 ? -12.172 76.849 4.019 1.00 12.58 125 TYR A O 1
ATOM 798 N N . THR A 1 101 ? -10.145 76.396 4.947 1.00 13.04 126 THR A N 1
ATOM 799 C CA . THR A 1 101 ? -10.228 77.449 5.936 1.00 12.22 126 THR A CA 1
ATOM 800 C C . THR A 1 101 ? -8.818 77.835 6.359 1.00 12.73 126 THR A C 1
ATOM 801 O O . THR A 1 101 ? -7.825 77.291 5.841 1.00 16.64 126 THR A O 1
ATOM 805 N N . THR A 1 102 ? -8.743 78.779 7.283 1.00 13.63 127 THR A N 1
ATOM 806 C CA . THR A 1 102 ? -7.479 79.286 7.784 1.00 13.89 127 THR A CA 1
ATOM 807 C C . THR A 1 102 ? -7.347 79.000 9.276 1.00 14.55 127 THR A C 1
ATOM 808 O O . THR A 1 102 ? -8.347 78.859 9.994 1.00 15.70 127 THR A O 1
ATOM 812 N N . GLY A 1 103 ? -6.107 78.926 9.739 1.00 13.56 128 GLY A N 1
ATOM 813 C CA . GLY A 1 103 ? -5.827 78.768 11.159 1.00 16.57 128 GLY A CA 1
ATOM 814 C C . GLY A 1 103 ? -4.763 77.725 11.385 1.00 18.29 128 GLY A C 1
ATOM 815 O O . GLY A 1 103 ? -4.013 77.374 10.451 1.00 17.73 128 GLY A O 1
ATOM 816 N N . GLY A 1 104 ? -4.703 77.235 12.625 1.00 17.29 129 GLY A N 1
ATOM 817 C CA . GLY A 1 104 ? -3.740 76.209 13.040 1.00 16.30 129 GLY A CA 1
ATOM 818 C C . GLY A 1 104 ? -4.210 74.805 12.681 1.00 16.18 129 GLY A C 1
ATOM 819 O O . GLY A 1 104 ? -4.974 74.624 11.733 1.00 18.97 129 GLY A O 1
ATOM 820 N N . PRO A 1 105 ? -3.757 73.798 13.435 1.00 17.64 130 PRO A N 1
ATOM 821 C CA . PRO A 1 105 ? -4.112 72.410 13.123 1.00 18.59 130 PRO A CA 1
ATOM 822 C C . PRO A 1 105 ? -5.626 72.184 13.105 1.00 17.67 130 PRO A C 1
ATOM 823 O O . PRO A 1 105 ? -6.372 72.963 13.708 1.00 18.99 130 PRO A O 1
ATOM 827 N N . PRO A 1 106 ? -6.088 71.125 12.420 1.00 17.52 131 PRO A N 1
ATOM 828 C CA . PRO A 1 106 ? -7.529 70.857 12.409 1.00 16.72 131 PRO A CA 1
ATOM 829 C C . PRO A 1 106 ? -8.083 70.712 13.821 1.00 18.00 131 PRO A C 1
ATOM 830 O O . PRO A 1 106 ? -7.398 70.207 14.725 1.00 19.64 131 PRO A O 1
ATOM 834 N N . ASP A 1 107 ? -9.305 71.190 14.013 1.00 15.77 132 ASP A N 1
ATOM 835 C CA . ASP A 1 107 ? -9.880 71.271 15.352 1.00 15.64 132 ASP A CA 1
ATOM 836 C C . ASP A 1 107 ? -11.374 70.876 15.315 1.00 16.19 132 ASP A C 1
ATOM 837 O O . ASP A 1 107 ? -11.910 70.604 14.225 1.00 15.06 132 ASP A O 1
ATOM 842 N N . PRO A 1 108 ? -12.040 70.814 16.487 1.00 16.92 133 PRO A N 1
ATOM 843 C CA . PRO A 1 108 ? -13.439 70.366 16.478 1.00 17.81 133 PRO A CA 1
ATOM 844 C C . PRO A 1 108 ? -14.392 71.264 15.679 1.00 16.12 133 PRO A C 1
ATOM 845 O O . PRO A 1 108 ? -15.389 70.760 15.163 1.00 16.28 133 PRO A O 1
ATOM 849 N N . SER A 1 109 ? -14.093 72.562 15.558 1.00 15.25 134 SER A N 1
ATOM 850 C CA . SER A 1 109 ? -14.896 73.437 14.686 1.00 15.35 134 SER A CA 1
ATOM 851 C C . SER A 1 109 ? -14.782 72.969 13.231 1.00 15.46 134 SER A C 1
ATOM 852 O O . SER A 1 109 ? -15.788 72.851 12.508 1.00 14.65 134 SER A O 1
ATOM 855 N N . ASP A 1 110 ? -13.552 72.700 12.798 1.00 14.41 135 ASP A N 1
ATOM 856 C CA . ASP A 1 110 ? -13.332 72.176 11.444 1.00 15.01 135 ASP A CA 1
ATOM 857 C C . ASP A 1 110 ? -14.115 70.896 11.199 1.00 14.46 135 ASP A C 1
ATOM 858 O O . ASP A 1 110 ? -14.680 70.724 10.124 1.00 14.81 135 ASP A O 1
ATOM 863 N N . ILE A 1 111 ? -14.130 70.002 12.188 1.00 15.39 136 ILE A N 1
ATOM 864 C CA . ILE A 1 111 ? -14.902 68.754 12.092 1.00 15.04 136 ILE A CA 1
ATOM 865 C C . ILE A 1 111 ? -16.398 69.043 11.888 1.00 14.11 136 ILE A C 1
ATOM 866 O O . ILE A 1 111 ? -17.035 68.452 11.012 1.00 16.92 136 ILE A O 1
ATOM 871 N N . HIS A 1 112 ? -16.945 69.950 12.695 1.00 14.91 137 HIS A N 1
ATOM 872 C CA . HIS A 1 112 ? -18.361 70.337 12.605 1.00 16.04 137 HIS A CA 1
ATOM 873 C C . HIS A 1 112 ? -18.691 70.882 11.210 1.00 15.73 137 HIS A C 1
ATOM 874 O O . HIS A 1 112 ? -19.715 70.529 10.625 1.00 15.74 137 HIS A O 1
ATOM 881 N N . VAL A 1 113 ? -17.809 71.711 10.661 1.00 14.81 138 VAL A N 1
ATOM 882 C CA . VAL A 1 113 ? -18.052 72.296 9.334 1.00 14.27 138 VAL A CA 1
ATOM 883 C C . VAL A 1 113 ? -17.851 71.226 8.250 1.00 13.60 138 VAL A C 1
ATOM 884 O O . VAL A 1 113 ? -18.623 71.153 7.287 1.00 14.81 138 VAL A O 1
ATOM 888 N N . HIS A 1 114 ? -16.849 70.367 8.430 1.00 12.76 139 HIS A N 1
ATOM 889 C CA . HIS A 1 114 ? -16.571 69.301 7.446 1.00 14.64 139 HIS A CA 1
ATOM 890 C C . HIS A 1 114 ? -17.791 68.396 7.266 1.00 15.11 139 HIS A C 1
ATOM 891 O O . HIS A 1 114 ? -18.119 67.990 6.147 1.00 15.50 139 HIS A O 1
ATOM 898 N N . LYS A 1 115 ? -18.471 68.090 8.369 1.00 15.69 140 LYS A N 1
ATOM 899 C CA . LYS A 1 115 ? -19.695 67.293 8.313 1.00 16.85 140 LYS A CA 1
ATOM 900 C C . LYS A 1 115 ? -20.782 67.959 7.461 1.00 17.16 140 LYS A C 1
ATOM 901 O O . LYS A 1 115 ? -21.543 67.264 6.778 1.00 18.03 140 LYS A O 1
ATOM 907 N N . GLN A 1 116 ? -20.839 69.294 7.470 1.00 15.77 141 GLN A N 1
ATOM 908 C CA . GLN A 1 116 ? -21.759 70.008 6.575 1.00 17.53 141 GLN A CA 1
ATOM 909 C C . GLN A 1 116 ? -21.349 69.853 5.113 1.00 17.39 141 GLN A C 1
ATOM 910 O O . GLN A 1 116 ? -22.189 69.662 4.226 1.00 20.03 141 GLN A O 1
ATOM 916 N N . VAL A 1 117 ? -20.048 69.929 4.871 1.00 15.94 142 VAL A N 1
ATOM 917 C CA . VAL A 1 117 ? -19.519 69.829 3.520 1.00 17.29 142 VAL A CA 1
ATOM 918 C C . VAL A 1 117 ? -19.716 68.408 2.982 1.00 18.62 142 VAL A C 1
ATOM 919 O O . VAL A 1 117 ? -19.972 68.226 1.790 1.00 19.99 142 VAL A O 1
ATOM 923 N N . CYS A 1 118 ? -19.651 67.416 3.872 1.00 17.34 143 CYS A N 1
ATOM 924 C CA . CYS A 1 118 ? -19.958 66.034 3.498 1.00 20.36 143 CYS A CA 1
ATOM 925 C C . CYS A 1 118 ? -21.401 65.844 3.015 1.00 23.07 143 CYS A C 1
ATOM 926 O O . CYS A 1 118 ? -21.722 64.822 2.411 1.00 25.31 143 CYS A O 1
ATOM 929 N N . GLU A 1 119 ? -22.261 66.826 3.276 1.00 21.96 144 GLU A N 1
ATOM 930 C CA . GLU A 1 119 ? -23.641 66.788 2.787 1.00 27.03 144 GLU A CA 1
ATOM 931 C C . GLU A 1 119 ? -23.728 67.286 1.341 1.00 26.36 144 GLU A C 1
ATOM 932 O O . GLU A 1 119 ? -24.729 67.069 0.657 1.00 28.58 144 GLU A O 1
ATOM 938 N N . ILE A 1 120 ? -22.672 67.941 0.874 1.00 24.71 145 ILE A N 1
ATOM 939 C CA . ILE A 1 120 ? -22.614 68.415 -0.507 1.00 30.68 145 ILE A CA 1
ATOM 940 C C . ILE A 1 120 ? -21.915 67.413 -1.429 1.00 30.30 145 ILE A C 1
ATOM 941 O O . ILE A 1 120 ? -22.380 67.129 -2.534 1.00 33.40 145 ILE A O 1
ATOM 946 N N . ILE A 1 121 ? -20.791 66.890 -0.961 1.00 30.95 146 ILE A N 1
ATOM 947 C CA . ILE A 1 121 ? -19.958 65.997 -1.746 1.00 36.51 146 ILE A CA 1
ATOM 948 C C . ILE A 1 121 ? -19.549 64.814 -0.867 1.00 33.29 146 ILE A C 1
ATOM 949 O O . ILE A 1 121 ? -19.348 64.973 0.335 1.00 33.88 146 ILE A O 1
ATOM 954 N N A GLU A 1 122 ? -19.444 63.633 -1.473 0.42 39.40 147 GLU A N 1
ATOM 955 N N B GLU A 1 122 ? -19.458 63.629 -1.462 0.58 40.13 147 GLU A N 1
ATOM 956 C CA A GLU A 1 122 ? -18.870 62.474 -0.804 0.42 40.78 147 GLU A CA 1
ATOM 957 C CA B GLU A 1 122 ? -18.876 62.491 -0.772 0.58 41.15 147 GLU A CA 1
ATOM 958 C C A GLU A 1 122 ? -17.365 62.683 -0.746 0.42 40.10 147 GLU A C 1
ATOM 959 C C B GLU A 1 122 ? -17.371 62.705 -0.734 0.58 39.50 147 GLU A C 1
ATOM 960 O O A GLU A 1 122 ? -16.756 63.076 -1.744 0.42 45.32 147 GLU A O 1
ATOM 961 O O B GLU A 1 122 ? -16.772 63.127 -1.727 0.58 45.08 147 GLU A O 1
ATOM 972 N N . SER A 1 123 ? -16.774 62.428 0.419 1.00 35.48 148 SER A N 1
ATOM 973 C CA . SER A 1 123 ? -15.318 62.548 0.614 1.00 30.19 148 SER A CA 1
ATOM 974 C C . SER A 1 123 ? -14.716 63.891 0.145 1.00 22.35 148 SER A C 1
ATOM 975 O O . SER A 1 123 ? -13.862 63.911 -0.741 1.00 25.36 148 SER A O 1
ATOM 978 N N . PRO A 1 124 ? -15.176 65.015 0.723 1.00 20.24 149 PRO A N 1
ATOM 979 C CA . PRO A 1 124 ? -14.520 66.292 0.403 1.00 15.90 149 PRO A CA 1
ATOM 980 C C . PRO A 1 124 ? -13.094 66.367 0.943 1.00 17.80 149 PRO A C 1
ATOM 981 O O . PRO A 1 124 ? -12.819 65.882 2.051 1.00 18.85 149 PRO A O 1
ATOM 985 N N . LEU A 1 125 ? -12.199 66.967 0.164 1.00 15.13 150 LEU A N 1
ATOM 986 C CA . LEU A 1 125 ? -10.882 67.367 0.676 1.00 13.94 150 LEU A CA 1
ATOM 987 C C . LEU A 1 125 ? -11.041 68.535 1.619 1.00 15.07 150 LEU A C 1
ATOM 988 O O . LEU A 1 125 ? -11.968 69.337 1.472 1.00 16.92 150 LEU A O 1
ATOM 993 N N . PHE A 1 126 ? -10.132 68.639 2.579 1.00 13.07 151 PHE A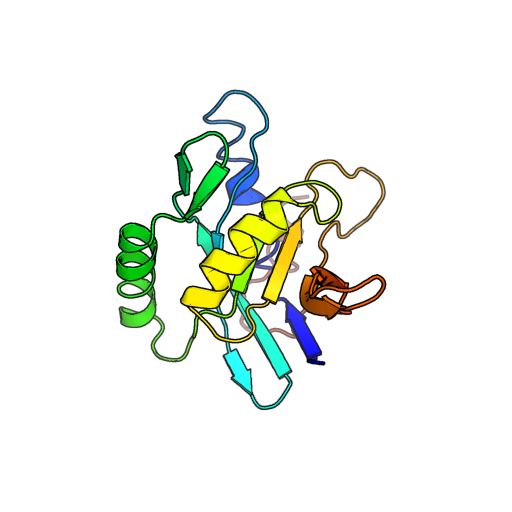 N 1
ATOM 994 C CA . PHE A 1 126 ? -10.076 69.785 3.463 1.00 13.14 151 PHE A CA 1
ATOM 995 C C . PHE A 1 126 ? -8.675 70.369 3.391 1.00 14.21 151 PHE A C 1
ATOM 996 O O . PHE A 1 126 ? -7.698 69.661 3.587 1.00 16.37 151 PHE A O 1
ATOM 1004 N N . LEU A 1 127 ? -8.591 71.665 3.103 1.00 14.19 152 LEU A N 1
ATOM 1005 C CA . LEU A 1 127 ? -7.309 72.358 3.050 1.00 13.14 152 LEU A CA 1
ATOM 1006 C C . LEU A 1 127 ? -7.292 73.4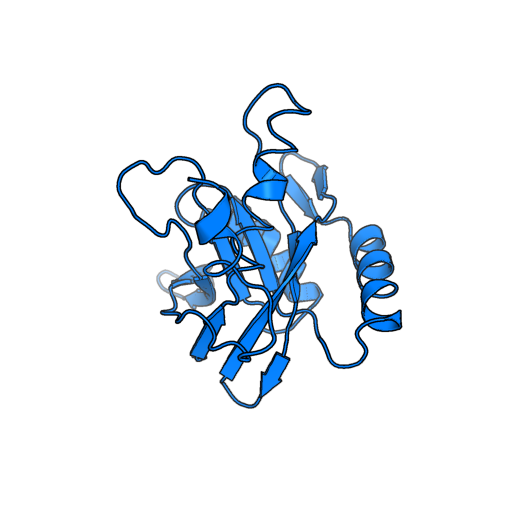34 4.134 1.00 13.72 152 LEU A C 1
ATOM 1007 O O . LEU A 1 127 ? -8.248 74.200 4.254 1.00 15.11 152 LEU A O 1
ATOM 1012 N N . LYS A 1 128 ? -6.209 73.488 4.912 1.00 14.08 153 LYS A N 1
ATOM 1013 C CA . LYS A 1 128 ? -6.018 74.550 5.903 1.00 14.68 153 LYS A CA 1
ATOM 1014 C C . LYS A 1 128 ? -4.789 75.364 5.565 1.00 15.65 153 LYS A C 1
ATOM 1015 O O . LYS A 1 128 ? -3.716 74.813 5.301 1.00 17.33 153 LYS A O 1
ATOM 1021 N N . LEU A 1 129 ? -4.952 76.678 5.553 1.00 16.63 154 LEU A N 1
ATOM 1022 C CA . LEU A 1 129 ? -3.820 77.564 5.366 1.00 16.19 154 LEU A CA 1
ATOM 1023 C C . LEU A 1 129 ? -3.561 78.311 6.667 1.00 16.73 154 LEU A C 1
ATOM 1024 O O . LEU A 1 129 ? -4.473 78.921 7.228 1.00 16.04 154 LEU A O 1
ATOM 1029 N N . ASN A 1 130 ? -2.325 78.264 7.145 1.00 16.19 155 ASN A N 1
ATOM 1030 C CA . ASN A 1 130 ? -1.964 78.989 8.348 1.00 18.28 155 ASN A CA 1
ATOM 1031 C C . ASN A 1 130 ? -1.352 80.322 7.960 1.00 18.40 155 ASN A C 1
ATOM 1032 O O . ASN A 1 130 ? -0.235 80.359 7.469 1.00 21.49 155 ASN A O 1
ATOM 1037 N N . PRO A 1 131 ? -2.080 81.427 8.191 1.00 17.29 156 PRO A N 1
ATOM 1038 C CA . PRO A 1 131 ? -1.586 82.733 7.771 1.00 18.23 156 PRO A CA 1
ATOM 1039 C C . PRO A 1 131 ? -0.548 83.337 8.733 1.00 22.28 156 PRO A C 1
ATOM 1040 O O . PRO A 1 131 ? -0.037 84.427 8.472 1.00 26.95 156 PRO A O 1
ATOM 1044 N N . MET A 1 132 ? -0.230 82.632 9.819 1.00 22.53 157 MET A N 1
ATOM 1045 C CA . MET A 1 132 ? 0.657 83.163 10.861 1.00 29.52 157 MET A CA 1
ATOM 1046 C C . MET A 1 132 ? 1.994 82.446 11.019 1.00 35.99 157 MET A C 1
ATOM 1047 O O . MET A 1 132 ? 2.591 82.485 12.092 1.00 48.93 157 MET A O 1
ATOM 1052 N N . THR A 1 133 ? 2.469 81.792 9.966 1.00 42.63 158 THR A N 1
ATOM 1053 C CA . THR A 1 133 ? 3.812 81.201 9.998 1.00 49.13 158 THR A CA 1
ATOM 1054 C C . THR A 1 133 ? 4.864 82.215 9.533 1.00 53.53 158 THR A C 1
ATOM 1055 O O . THR A 1 133 ? 4.556 83.141 8.777 1.00 63.56 158 THR A O 1
ATOM 1059 N N . LYS A 1 134 ? 6.099 82.036 9.997 1.00 53.53 159 LYS A N 1
ATOM 1060 C CA . LYS A 1 134 ? 7.212 82.946 9.692 1.00 47.30 159 LYS A CA 1
ATOM 1061 C C . LYS A 1 134 ? 8.447 82.151 9.274 1.00 50.90 159 LYS A C 1
ATOM 1062 O O . LYS A 1 134 ? 9.517 82.711 9.023 1.00 62.04 159 LYS A O 1
ATOM 1068 N N . HIS A 1 135 ? 8.261 80.841 9.174 1.00 55.27 160 HIS A N 1
ATOM 1069 C CA . HIS A 1 135 ? 9.339 79.865 9.253 1.00 55.22 160 HIS A CA 1
ATOM 1070 C C . HIS A 1 135 ? 9.126 78.784 8.205 1.00 56.32 160 HIS A C 1
ATOM 1071 O O . HIS A 1 135 ? 10.037 78.455 7.438 1.00 64.09 160 HIS A O 1
ATOM 1078 N N . THR A 1 136 ? 7.911 78.239 8.192 1.00 59.13 161 THR A N 1
ATOM 1079 C CA . THR A 1 136 ? 7.470 77.294 7.179 1.00 49.16 161 THR A CA 1
ATOM 1080 C C . THR A 1 136 ? 7.316 78.024 5.853 1.00 56.34 161 THR A C 1
ATOM 1081 O O . THR A 1 136 ? 6.668 79.075 5.791 1.00 71.90 161 THR A O 1
ATOM 1085 N N . ASP A 1 137 ? 7.906 77.474 4.793 1.00 55.24 162 ASP A N 1
ATOM 1086 C CA . ASP A 1 137 ? 7.783 78.097 3.472 1.00 52.68 162 ASP A CA 1
ATOM 1087 C C . ASP A 1 137 ? 6.655 77.580 2.556 1.00 54.76 162 ASP A C 1
ATOM 1088 O O . ASP A 1 137 ? 6.730 77.690 1.319 1.00 69.63 162 ASP A O 1
ATOM 1093 N N A LEU A 1 138 ? 5.686 76.896 3.153 0.70 49.41 163 LEU A N 1
ATOM 1094 N N B LEU A 1 138 ? 5.604 77.072 3.214 0.30 49.22 163 LEU A N 1
ATOM 1095 C CA A LEU A 1 138 ? 4.387 76.634 2.518 0.70 40.32 163 LEU A CA 1
ATOM 1096 C CA B LEU A 1 138 ? 4.237 76.965 2.674 0.30 41.81 163 LEU A CA 1
ATOM 1097 C C A LEU A 1 138 ? 3.456 76.083 3.586 0.70 32.15 163 LEU A C 1
ATOM 1098 C C B LEU A 1 138 ? 3.265 76.557 3.789 0.30 34.93 163 LEU A C 1
ATOM 1099 O O A LEU A 1 138 ? 3.380 74.871 3.802 0.70 41.74 163 LEU A O 1
ATOM 1100 O O B LEU A 1 138 ? 3.190 75.378 4.133 0.30 39.40 163 LEU A O 1
ATOM 1109 N N A PRO A 1 139 ? 2.757 77.016 4.279 0.69 24.40 164 PRO A N 1
ATOM 1110 N N B PRO A 1 139 ? 2.514 77.520 4.362 0.31 29.64 164 PRO A N 1
ATOM 1111 C CA A PRO A 1 139 ? 1.874 76.855 5.438 0.69 22.79 164 PRO A CA 1
ATOM 1112 C CA B PRO A 1 139 ? 1.666 77.100 5.471 0.31 26.24 164 PRO A CA 1
ATOM 1113 C C A PRO A 1 139 ? 0.484 76.348 5.052 0.69 19.53 164 PRO A C 1
ATOM 1114 C C B PRO A 1 139 ? 0.384 76.394 5.024 0.31 21.41 164 PRO A C 1
ATOM 1115 O O A PRO A 1 139 ? -0.533 76.755 5.610 0.69 22.19 164 PRO A O 1
ATOM 1116 O O B PRO A 1 139 ? -0.684 76.719 5.537 0.31 23.13 164 PRO A O 1
ATOM 1123 N N . VAL A 1 140 ? 0.476 75.429 4.106 1.00 19.64 165 VAL A N 1
ATOM 1124 C CA . VAL A 1 140 ? -0.734 74.777 3.614 1.00 18.45 165 VAL A CA 1
ATOM 1125 C C . VAL A 1 140 ? -0.704 73.289 3.909 1.00 18.11 165 VAL A C 1
ATOM 1126 O O . VAL A 1 140 ? 0.300 72.612 3.645 1.00 18.85 165 VAL A O 1
ATOM 1130 N N A SER A 1 141 ? -1.797 72.779 4.464 0.44 18.17 166 SER A N 1
ATOM 1131 N N B SER A 1 141 ? -1.788 72.767 4.456 0.56 16.84 166 SER A N 1
ATOM 1132 C CA A SER A 1 141 ? -1.940 71.350 4.724 0.44 19.58 166 SER A CA 1
ATOM 1133 C CA B SER A 1 141 ? -1.896 71.329 4.658 0.56 17.05 166 SER A CA 1
ATOM 1134 C C A SER A 1 141 ? -3.255 70.852 4.139 0.44 18.10 166 SER A C 1
ATOM 1135 C C B SER A 1 141 ? -3.237 70.849 4.134 0.56 17.39 166 SER A C 1
ATOM 1136 O O A SER A 1 141 ? -4.233 71.600 4.064 0.44 19.15 166 SER A O 1
ATOM 1137 O O B SER A 1 141 ? -4.214 71.603 4.096 0.56 19.01 166 SER A O 1
ATOM 1142 N N . VAL A 1 142 ? -3.273 69.590 3.730 1.00 17.58 167 VAL A N 1
ATOM 1143 C CA . VAL A 1 142 ? -4.461 68.993 3.117 1.00 17.05 167 VAL A CA 1
ATOM 1144 C C . VAL A 1 142 ? -4.826 67.725 3.873 1.00 17.04 167 VAL A C 1
ATOM 1145 O O . VAL A 1 142 ? -3.939 66.978 4.297 1.00 18.35 167 VAL A O 1
ATOM 1149 N N . PHE A 1 143 ? -6.128 67.496 4.036 1.00 17.64 168 PHE A N 1
ATOM 1150 C CA . PHE A 1 143 ? -6.638 66.391 4.851 1.00 16.20 168 PHE A CA 1
ATOM 1151 C C . PHE A 1 143 ? -7.832 65.706 4.202 1.00 16.82 168 PHE A C 1
ATOM 1152 O O . PHE A 1 143 ? -8.559 66.294 3.397 1.00 19.43 168 PHE A O 1
ATOM 1160 N N . GLU A 1 144 ? -8.025 64.447 4.565 1.00 19.05 169 GLU A N 1
ATOM 1161 C CA . GLU A 1 144 ? -9.304 63.779 4.352 1.00 21.36 169 GLU A CA 1
ATOM 1162 C C . GLU A 1 144 ? -9.806 63.345 5.720 1.00 21.62 169 GLU A C 1
ATOM 1163 O O . GLU A 1 144 ? -9.013 63.166 6.648 1.00 24.39 169 GLU A O 1
ATOM 1169 N N . SER A 1 145 ? -11.115 63.196 5.853 1.00 21.68 170 SER A N 1
ATOM 1170 C CA . SER A 1 145 ? -11.676 62.731 7.111 1.00 21.61 170 SER A CA 1
ATOM 1171 C C . SER A 1 145 ? -11.729 61.211 7.159 1.00 20.60 170 SER A C 1
ATOM 1172 O O . SER A 1 145 ? -11.848 60.530 6.129 1.00 23.06 170 SER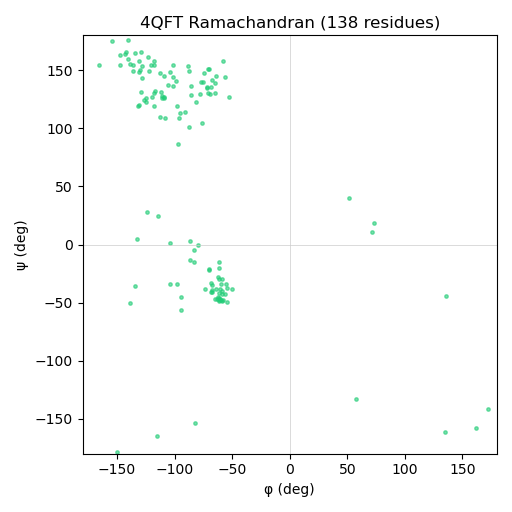 A O 1
ATOM 1175 N N . VAL A 1 146 ? -11.603 60.682 8.367 1.00 19.35 171 VAL A N 1
ATOM 1176 C CA . VAL A 1 146 ? -11.733 59.246 8.609 1.00 22.20 171 VAL A CA 1
ATOM 1177 C C . VAL A 1 146 ? -12.594 59.093 9.856 1.00 22.38 171 VAL A C 1
ATOM 1178 O O . VAL A 1 146 ? -12.650 60.004 10.685 1.00 23.70 171 VAL A O 1
ATOM 1182 N N . ILE A 1 147 ? -13.266 57.953 9.982 1.00 23.63 172 ILE A N 1
ATOM 1183 C CA . ILE A 1 147 ? -14.054 57.658 11.181 1.00 24.61 172 ILE A CA 1
ATOM 1184 C C . ILE A 1 147 ? -13.322 56.566 11.974 1.00 25.38 172 ILE A C 1
ATOM 1185 O O . ILE A 1 147 ? -13.273 55.409 11.552 1.00 27.64 172 ILE A O 1
ATOM 1190 N N . ASP A 1 148 ? -12.749 56.956 13.113 1.00 27.98 173 ASP A N 1
ATOM 1191 C CA . ASP A 1 148 ? -11.998 56.061 13.995 1.00 30.32 173 ASP A CA 1
ATOM 1192 C C . ASP A 1 148 ? -12.850 55.649 15.197 1.00 31.48 173 ASP A C 1
ATOM 1193 O O . ASP A 1 148 ? -13.651 56.444 15.709 1.00 40.03 173 ASP A O 1
ATOM 1198 N N . ILE A 1 149 ? -12.675 54.405 15.634 1.00 31.41 174 ILE A N 1
ATOM 1199 C CA . ILE A 1 149 ? -13.309 53.888 16.851 1.00 34.39 174 ILE A CA 1
ATOM 1200 C C . ILE A 1 149 ? -12.225 53.443 17.847 1.00 35.22 174 ILE A C 1
ATOM 1201 O O . ILE A 1 149 ? -11.335 52.676 17.481 1.00 34.08 174 ILE A O 1
ATOM 1206 N N . ILE A 1 150 ? -12.268 53.927 19.091 1.00 42.10 175 ILE A N 1
ATOM 1207 C CA . ILE A 1 150 ? -11.352 53.381 20.129 1.00 45.31 175 ILE A CA 1
ATOM 1208 C C . ILE A 1 150 ? -11.966 53.057 21.496 1.00 44.20 175 ILE A C 1
ATOM 1209 O O . ILE A 1 150 ? -11.562 52.090 22.138 1.00 56.45 175 ILE A O 1
ATOM 1214 N N . ASN A 1 151 ? -12.922 53.844 21.960 1.00 45.11 176 ASN A N 1
ATOM 1215 C CA . ASN A 1 151 ? -13.487 53.522 23.277 1.00 53.87 176 ASN A CA 1
ATOM 1216 C C . ASN A 1 151 ? -14.996 53.331 23.277 1.00 54.49 176 ASN A C 1
ATOM 1217 O O . ASN A 1 151 ? -15.658 53.532 24.292 1.00 68.11 176 ASN A O 1
ATOM 1222 N N . GLY A 1 152 ? -15.524 52.913 22.129 1.00 64.81 177 GLY A N 1
ATOM 1223 C CA . GLY A 1 152 ? -16.948 52.651 21.984 1.00 65.51 177 GLY A CA 1
ATOM 1224 C C . GLY A 1 152 ? -17.567 53.189 20.708 1.00 66.50 177 GLY A C 1
ATOM 1225 O O . GLY A 1 152 ? -18.336 52.485 20.044 1.00 60.07 177 GLY A O 1
ATOM 1226 N N . GLU A 1 153 ? -17.225 54.428 20.350 1.00 60.44 178 GLU A N 1
ATOM 1227 C CA . GLU A 1 153 ? -17.991 55.147 19.326 1.00 33.13 178 GLU A CA 1
ATOM 1228 C C . GLU A 1 153 ? -17.202 55.790 18.204 1.00 38.78 178 GLU A C 1
ATOM 1229 O O . GLU A 1 153 ? -16.040 56.173 18.356 1.00 44.23 178 GLU A O 1
ATOM 1235 N N . ALA A 1 154 ? -17.872 55.865 17.058 1.00 48.72 179 ALA A N 1
ATOM 1236 C CA . ALA A 1 154 ? -17.386 56.522 15.871 1.00 49.40 179 ALA A CA 1
ATOM 1237 C C . ALA A 1 154 ? -16.954 57.962 16.174 1.00 39.69 179 ALA A C 1
ATOM 1238 O O . ALA A 1 154 ? -17.710 58.752 16.760 1.00 44.39 179 ALA A O 1
ATOM 1240 N N . THR A 1 155 ? -15.723 58.284 15.796 1.00 41.03 180 THR A N 1
ATOM 1241 C CA . THR A 1 155 ? -15.173 59.621 15.993 1.00 33.46 180 THR A CA 1
ATOM 1242 C C . THR A 1 155 ? -14.545 60.103 14.704 1.00 26.64 180 THR A C 1
ATOM 1243 O O . THR A 1 155 ? -13.622 59.471 14.196 1.00 28.74 180 THR A O 1
ATOM 1247 N N . MET A 1 156 ? -15.035 61.218 14.175 1.00 23.91 181 MET A N 1
ATOM 1248 C CA . MET A 1 156 ? -14.441 61.768 12.966 1.00 21.06 181 MET A CA 1
ATOM 1249 C C . MET A 1 156 ? -13.138 62.506 13.274 1.00 21.21 181 MET A C 1
ATOM 1250 O O . MET A 1 156 ? -13.075 63.354 14.178 1.00 21.74 181 MET A O 1
ATOM 1255 N N . LEU A 1 157 ? -12.100 62.164 12.520 1.00 21.39 182 LEU A N 1
ATOM 1256 C CA . LEU A 1 157 ? -10.793 62.795 12.641 1.00 22.17 182 LEU A CA 1
ATOM 1257 C C . LEU A 1 157 ? -10.269 63.125 11.255 1.00 20.35 182 LEU A C 1
ATOM 1258 O O . LEU A 1 157 ? -10.781 62.619 10.255 1.00 21.43 182 LEU A O 1
ATOM 1263 N N . PHE A 1 158 ? -9.255 63.979 11.189 1.00 19.27 183 PHE A N 1
ATOM 1264 C CA . PHE A 1 158 ? -8.601 64.265 9.922 1.00 16.52 183 PHE A CA 1
ATOM 1265 C C . PHE A 1 158 ? -7.286 63.506 9.810 1.00 19.01 183 PHE A C 1
ATOM 1266 O O . PHE A 1 158 ? -6.518 63.437 10.771 1.00 25.04 183 PHE A O 1
ATOM 1274 N N . ALA A 1 159 ? -7.047 62.934 8.636 1.00 17.61 184 ALA A N 1
ATOM 1275 C CA . ALA A 1 159 ? -5.779 62.288 8.311 1.00 18.95 184 ALA A CA 1
ATOM 1276 C C . ALA A 1 159 ? -5.079 63.174 7.288 1.00 19.33 184 ALA A C 1
ATOM 1277 O O . ALA A 1 159 ? -5.662 63.506 6.253 1.00 19.83 184 ALA A O 1
ATOM 1279 N N . GLU A 1 160 ? -3.839 63.563 7.563 1.00 17.81 185 GLU A N 1
ATOM 1280 C CA . GLU A 1 160 ? -3.143 64.470 6.659 1.00 16.54 185 GLU A CA 1
ATOM 1281 C C . GLU A 1 160 ? -2.667 63.747 5.403 1.00 18.12 185 GLU A C 1
ATOM 1282 O O . GLU A 1 160 ? -2.204 62.607 5.469 1.00 17.40 185 GLU A O 1
ATOM 1288 N N . LEU A 1 161 ? -2.795 64.428 4.270 1.00 18.38 186 LEU A N 1
ATOM 1289 C CA . LEU A 1 161 ? -2.319 63.928 2.980 1.00 19.97 186 LEU A CA 1
ATOM 1290 C C . LEU A 1 161 ? -1.116 64.708 2.495 1.00 17.40 186 LEU A C 1
ATOM 1291 O O . LEU A 1 161 ? -1.022 65.915 2.703 1.00 21.70 186 LEU A O 1
ATOM 1296 N N . THR A 1 162 ? -0.203 64.006 1.834 1.00 18.24 187 THR A N 1
ATOM 1297 C CA . THR A 1 162 ? 0.859 64.628 1.075 1.00 18.28 187 THR A CA 1
ATOM 1298 C C . THR A 1 162 ? 0.248 65.290 -0.160 1.00 18.03 187 THR A C 1
ATOM 1299 O O . THR A 1 162 ? -0.777 64.839 -0.666 1.00 21.77 187 THR A O 1
ATOM 1303 N N . TYR A 1 163 ? 0.865 66.361 -0.647 1.00 15.32 188 TYR A N 1
ATOM 1304 C CA . TYR A 1 163 ? 0.448 66.928 -1.921 1.00 15.37 188 TYR A CA 1
ATOM 1305 C C . TYR A 1 163 ? 1.651 67.417 -2.710 1.00 15.59 188 TYR A C 1
ATOM 1306 O O . TYR A 1 163 ? 2.752 67.555 -2.172 1.00 16.24 188 TYR A O 1
ATOM 1315 N N . THR A 1 164 ? 1.432 67.676 -3.995 1.00 16.54 189 THR A N 1
ATOM 1316 C CA . THR A 1 164 ? 2.455 68.231 -4.855 1.00 17.02 189 THR A CA 1
ATOM 1317 C C . THR A 1 164 ? 1.907 69.517 -5.436 1.00 16.69 189 THR A C 1
ATOM 1318 O O . THR A 1 164 ? 0.694 69.753 -5.419 1.00 17.38 189 THR A O 1
ATOM 1322 N N . LEU A 1 165 ? 2.791 70.363 -5.936 1.00 17.39 190 LEU A N 1
ATOM 1323 C CA . LEU A 1 165 ? 2.328 71.534 -6.672 1.00 18.71 190 LEU A CA 1
ATOM 1324 C C . LEU A 1 165 ? 2.113 71.130 -8.124 1.00 19.39 190 LEU A C 1
ATOM 1325 O O . LEU A 1 165 ? 2.991 70.530 -8.744 1.00 21.09 190 LEU A O 1
ATOM 1330 N N . ALA A 1 166 ? 0.937 71.442 -8.658 1.00 20.54 191 ALA A N 1
ATOM 1331 C CA . ALA A 1 166 ? 0.523 70.958 -9.985 1.00 20.84 191 ALA A CA 1
ATOM 1332 C C . ALA A 1 166 ? 1.395 71.508 -11.111 1.00 23.20 191 ALA A C 1
ATOM 1333 O O . ALA A 1 166 ? 1.762 72.679 -11.097 1.00 24.51 191 ALA A O 1
ATOM 1335 N N . THR A 1 167 ? 1.722 70.657 -12.084 1.00 23.75 192 THR A N 1
ATOM 1336 C CA . THR A 1 167 ? 2.488 71.074 -13.254 1.00 24.90 192 THR A CA 1
ATOM 1337 C C . THR A 1 167 ? 1.595 71.929 -14.137 1.00 24.77 192 THR A C 1
ATOM 1338 O O . THR A 1 167 ? 0.424 71.607 -14.359 1.00 29.99 192 THR A O 1
ATOM 1342 N N . GLU A 1 168 ? 2.140 73.039 -14.612 1.00 19.65 193 GLU A N 1
ATOM 1343 C CA . GLU A 1 168 ? 1.345 73.976 -15.402 1.00 21.46 193 GLU A CA 1
ATOM 1344 C C . GLU A 1 168 ? 1.863 74.145 -16.821 1.00 19.34 193 GLU A C 1
ATOM 1345 O O . GLU A 1 168 ? 3.020 73.848 -17.108 1.00 21.75 193 GLU A O 1
ATOM 1351 N N . GLU A 1 169 ? 0.984 74.599 -17.709 1.00 20.77 194 GLU A N 1
ATOM 1352 C CA . GLU A 1 169 ? 1.311 74.720 -19.122 1.00 19.59 194 GLU A CA 1
ATOM 1353 C C . GLU A 1 169 ? 2.230 75.904 -19.377 1.00 21.65 194 GLU A C 1
ATOM 1354 O O . GLU A 1 169 ? 2.135 76.923 -18.687 1.00 21.88 194 GLU A O 1
ATOM 1360 N N . ALA A 1 170 ? 3.105 75.759 -20.376 1.00 21.41 195 ALA A N 1
ATOM 1361 C CA . ALA A 1 170 ? 4.100 76.776 -20.718 1.00 26.12 195 ALA A CA 1
ATOM 1362 C C . ALA A 1 170 ? 3.499 78.160 -21.008 1.00 26.03 195 ALA A C 1
ATOM 1363 O O . ALA A 1 170 ? 4.115 79.174 -20.686 1.00 27.19 195 ALA A O 1
ATOM 1365 N N . GLU A 1 171 ? 2.304 78.200 -21.601 1.00 25.35 196 GLU A N 1
ATOM 1366 C CA . GLU A 1 171 ? 1.668 79.471 -21.988 1.00 26.61 196 GLU A CA 1
ATOM 1367 C C . GLU A 1 171 ? 0.923 80.163 -20.845 1.00 22.93 196 GLU A C 1
ATOM 1368 O O . GLU A 1 171 ? 0.411 81.278 -21.014 1.00 23.35 196 GLU A O 1
ATOM 1374 N N . ARG A 1 172 ? 0.849 79.510 -19.686 1.00 18.29 197 ARG A N 1
ATOM 1375 C CA . ARG A 1 172 ? 0.218 80.125 -18.531 1.00 16.02 197 ARG A CA 1
ATOM 1376 C C . ARG A 1 172 ? 1.125 81.240 -18.007 1.00 17.78 197 ARG A C 1
ATOM 1377 O O . ARG A 1 172 ? 2.344 81.059 -17.924 1.00 19.12 197 AR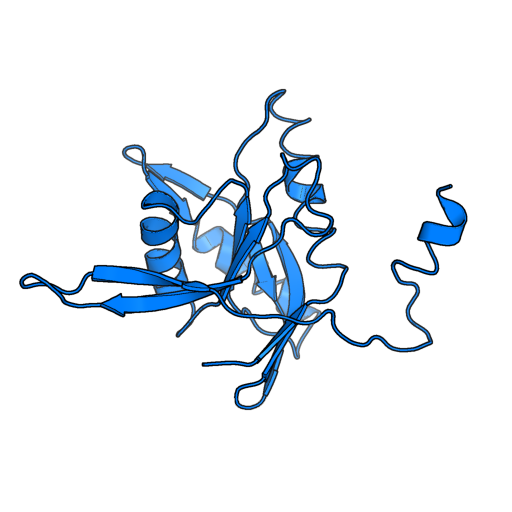G A O 1
ATOM 1385 N N . ILE A 1 173 ? 0.525 82.386 -17.688 1.00 16.67 198 ILE A N 1
ATOM 1386 C CA . ILE A 1 173 ? 1.218 83.434 -16.942 1.00 19.09 198 ILE A CA 1
ATOM 1387 C C . ILE A 1 173 ? 0.975 83.069 -15.485 1.00 17.94 198 ILE A C 1
ATOM 1388 O O . ILE A 1 173 ? -0.116 83.287 -14.955 1.00 17.72 198 ILE A O 1
ATOM 1393 N N . GLY A 1 174 ? 1.988 82.466 -14.866 1.00 19.73 199 GLY A N 1
ATOM 1394 C CA . GLY A 1 174 ? 1.874 81.903 -13.527 1.00 19.33 199 GLY A CA 1
ATOM 1395 C C . GLY A 1 174 ? 2.747 82.614 -12.511 1.00 18.95 199 GLY A C 1
ATOM 1396 O O . GLY A 1 174 ? 3.244 83.712 -12.771 1.00 18.90 199 GLY A O 1
ATOM 1397 N N . VAL A 1 175 ? 2.939 81.984 -11.354 1.00 19.76 200 VAL A N 1
ATOM 1398 C CA . VAL A 1 175 ? 3.649 82.623 -10.236 1.00 18.69 200 VAL A CA 1
ATOM 1399 C C . VAL A 1 175 ? 5.092 83.004 -10.560 1.00 21.84 200 VAL A C 1
ATOM 1400 O O . VAL A 1 175 ? 5.556 84.055 -10.132 1.00 23.35 200 VAL A O 1
ATOM 1404 N N . ASP A 1 176 ? 5.790 82.163 -11.322 1.00 24.18 201 ASP A N 1
ATOM 1405 C CA . ASP A 1 176 ? 7.178 82.454 -11.693 1.00 27.68 201 ASP A CA 1
ATOM 1406 C C . ASP A 1 176 ? 7.278 83.695 -12.576 1.00 26.54 201 ASP A C 1
ATOM 1407 O O . ASP A 1 176 ? 8.116 84.555 -12.329 1.00 28.70 201 ASP A O 1
ATOM 1412 N N A HIS A 1 177 ? 6.417 83.779 -13.591 0.41 27.36 202 HIS A N 1
ATOM 1413 N N B HIS A 1 177 ? 6.414 83.787 -13.587 0.59 25.00 202 HIS A N 1
ATOM 1414 C CA A HIS A 1 177 ? 6.391 84.923 -14.505 0.41 29.33 202 HIS A CA 1
ATOM 1415 C CA B HIS A 1 177 ? 6.402 84.933 -14.498 0.59 26.12 202 HIS A CA 1
ATOM 1416 C C A HIS A 1 177 ? 6.097 86.232 -13.763 0.41 27.46 202 HIS A C 1
ATOM 1417 C C B HIS A 1 177 ? 6.125 86.227 -13.725 0.59 26.77 202 HIS A C 1
ATOM 1418 O O A HIS A 1 177 ? 6.806 87.225 -13.943 0.41 29.32 202 HIS A O 1
ATOM 1419 O O B HIS A 1 177 ? 6.870 87.204 -13.844 0.59 28.30 202 HIS A O 1
ATOM 1432 N N . VAL A 1 178 ? 5.061 86.224 -12.924 1.00 25.78 203 VAL A N 1
ATOM 1433 C CA . VAL A 1 178 ? 4.653 87.432 -12.199 1.00 24.71 203 VAL A CA 1
ATOM 1434 C C . VAL A 1 178 ? 5.653 87.793 -11.100 1.00 26.06 203 VAL A C 1
ATOM 1435 O O . VAL A 1 178 ? 5.960 88.972 -10.910 1.00 31.43 203 VAL A O 1
ATOM 1439 N N . ALA A 1 179 ? 6.197 86.781 -10.417 1.00 25.99 204 ALA A N 1
ATOM 1440 C CA . ALA A 1 179 ? 7.222 87.006 -9.379 1.00 30.36 204 ALA A CA 1
ATOM 1441 C C . ALA A 1 179 ? 8.474 87.714 -9.904 1.00 39.15 204 ALA A C 1
ATOM 1442 O O . ALA A 1 179 ? 9.136 88.454 -9.160 1.00 39.79 204 ALA A O 1
ATOM 1444 N N . ARG A 1 180 ? 8.796 87.502 -11.182 1.00 40.88 205 ARG A N 1
ATOM 1445 C CA . ARG A 1 180 ? 9.935 88.183 -11.809 1.00 47.66 205 ARG A CA 1
ATOM 1446 C C . ARG A 1 180 ? 9.760 89.702 -11.819 1.00 52.45 205 ARG A C 1
ATOM 1447 O O . ARG A 1 180 ? 10.734 90.439 -11.933 1.00 63.48 205 ARG A O 1
ATOM 1455 N N . MET A 1 181 ? 8.516 90.153 -11.681 1.00 59.53 206 MET A N 1
ATOM 1456 C CA . MET A 1 181 ? 8.174 91.572 -11.764 1.00 63.64 206 MET A CA 1
ATOM 1457 C C . MET A 1 181 ? 8.040 92.271 -10.405 1.00 62.35 206 MET A C 1
ATOM 1458 O O . MET A 1 181 ? 8.379 93.450 -10.281 1.00 63.04 206 MET A O 1
ATOM 1463 N N . THR A 1 182 ? 7.558 91.543 -9.398 1.00 52.35 207 THR A N 1
ATOM 1464 C CA . THR A 1 182 ? 7.272 92.113 -8.068 1.00 56.66 207 THR A CA 1
ATOM 1465 C C . THR A 1 182 ? 8.496 92.585 -7.256 1.00 65.09 207 THR A C 1
ATOM 1466 O O . THR A 1 182 ? 8.400 93.567 -6.512 1.00 69.21 207 THR A O 1
ATOM 1470 N N . ALA A 1 183 ? 9.623 91.881 -7.385 1.00 75.39 208 ALA A N 1
ATOM 1471 C CA . ALA A 1 183 ? 10.869 92.235 -6.681 1.00 82.78 208 ALA A CA 1
ATOM 1472 C C . ALA A 1 183 ? 12.090 91.581 -7.325 1.00 92.98 208 ALA A C 1
ATOM 1473 O O . ALA A 1 183 ? 12.197 91.505 -8.549 1.00 92.59 208 ALA A O 1
#